Protein AF-A0A765TA41-F1 (afdb_monomer_lite)

Organism: Escherichia coli (NCBI:txid562)

pLDDT: mean 87.64, std 11.34, range [37.12, 98.69]

Foldseek 3Di:
DDDDQPPPPLKDKDWFADPDLVQFQWFFWKDALDSQGDDTDTHGDPNNPPDDDDDDPPDDDDDDPAWDDDPQWTQGDPDPDRCPPIGRMHTQWGCSVRGDMTISDDPQDPDDDDDPDDDDPDDDDADDQFGDWDADQQKIWTFGDPPFKTFTFMPPGNPHPDDGDPATQWIAGPVPRDIDGRDDDPDDDDDDDPVLPVLCQWDDDLHFTGSPPDDDDDDCVSVQNAAEADDAQQLAALAAADAPVSNVVSCVVRCCPVGPHHDHAHDQDSGRWYWHACVRPVPHIHTSHPDD

Secondary structure (DSSP, 8-state):
------------EEEE--SSTT--SEEEEEEESSSS---EEEEE-GGGPSP-----TT------SS-EEETTEEE-TT-SSHHHHSBSEEEEEEGGG-SEEEESS-SS-SS----S----SS-----SSEEEEEEETTEEEEEEE-SSEEEEEEBPTT-TTS-B-S--SEEEETTT--EE--S-------S--GGGHHHHSPEEETTEEE-SSS-----TTTTTPPB--SS-B---STTEE--HHHHHHHHHHTTTTSSSSB--PBPS-GGG-EEE-HHHHSS--EE-S---

Structure (mmCIF, N/CA/C/O backbone):
data_AF-A0A765TA41-F1
#
_entry.id   AF-A0A765TA41-F1
#
loop_
_atom_site.group_PDB
_atom_site.id
_atom_site.type_symbol
_atom_site.label_atom_id
_atom_site.label_alt_id
_atom_site.label_comp_id
_atom_site.label_asym_id
_atom_site.label_entity_id
_atom_site.label_seq_id
_atom_site.pdbx_PDB_ins_code
_atom_site.Cartn_x
_atom_site.Cartn_y
_atom_site.Cartn_z
_atom_site.occupancy
_atom_site.B_iso_or_equiv
_atom_site.auth_seq_id
_atom_site.auth_comp_id
_atom_site.auth_asym_id
_atom_site.auth_atom_id
_atom_site.pdbx_PDB_model_num
ATOM 1 N N . MET A 1 1 ? 31.958 -23.976 -40.372 1.00 39.47 1 MET A N 1
ATOM 2 C CA . MET A 1 1 ? 30.715 -23.405 -39.812 1.00 39.47 1 MET A CA 1
ATOM 3 C C . MET A 1 1 ? 30.301 -22.262 -40.729 1.00 39.47 1 MET A C 1
ATOM 5 O O . MET A 1 1 ? 31.140 -21.400 -40.962 1.00 39.47 1 MET A O 1
ATOM 9 N N . PRO A 1 2 ? 29.119 -22.316 -41.363 1.00 37.12 2 PRO A N 1
ATOM 10 C CA . PRO A 1 2 ? 28.698 -21.340 -42.364 1.00 37.12 2 PRO A CA 1
ATOM 11 C C . PRO A 1 2 ? 28.220 -20.038 -41.708 1.00 37.12 2 PRO A C 1
ATOM 13 O O . PRO A 1 2 ? 27.454 -20.089 -40.754 1.00 37.12 2 PRO A O 1
ATOM 16 N N . GLY A 1 3 ? 28.652 -18.903 -42.267 1.00 37.50 3 GLY A N 1
ATOM 17 C CA . GLY A 1 3 ? 27.915 -17.634 -42.291 1.00 37.50 3 GLY A CA 1
ATOM 18 C C . GLY A 1 3 ? 27.549 -17.006 -40.948 1.00 37.50 3 GLY A C 1
ATOM 19 O O . GLY A 1 3 ? 26.377 -16.985 -40.585 1.00 37.50 3 GLY A O 1
ATOM 20 N N . GLY A 1 4 ? 28.527 -16.416 -40.258 1.00 40.38 4 GLY A N 1
ATOM 21 C CA . GLY A 1 4 ? 28.237 -15.394 -39.254 1.00 40.38 4 GLY A CA 1
ATOM 22 C C . GLY A 1 4 ? 27.686 -14.158 -39.956 1.00 40.38 4 GLY A C 1
ATOM 23 O O . GLY A 1 4 ? 28.443 -13.416 -40.580 1.00 40.38 4 GLY A O 1
ATOM 24 N N . TRP A 1 5 ? 26.371 -13.963 -39.892 1.00 41.72 5 TRP A N 1
ATOM 25 C CA . TRP A 1 5 ? 25.767 -12.665 -40.148 1.00 41.72 5 TRP A CA 1
ATOM 26 C C . TRP A 1 5 ? 26.382 -11.715 -39.125 1.00 41.72 5 TRP A C 1
ATOM 28 O O . TRP A 1 5 ? 26.272 -11.937 -37.921 1.00 41.72 5 TRP A O 1
ATOM 38 N N . THR A 1 6 ? 27.120 -10.703 -39.575 1.00 48.44 6 THR A N 1
ATOM 39 C CA . THR A 1 6 ? 27.440 -9.598 -38.679 1.00 48.44 6 THR A CA 1
ATOM 40 C C . THR A 1 6 ? 26.127 -8.873 -38.445 1.00 48.44 6 THR A C 1
ATOM 42 O O . THR A 1 6 ? 25.717 -8.071 -39.285 1.00 48.44 6 THR A O 1
ATOM 45 N N . ASP A 1 7 ? 25.454 -9.190 -37.345 1.00 52.75 7 ASP A N 1
ATOM 46 C CA . ASP A 1 7 ? 24.330 -8.419 -36.834 1.00 52.75 7 ASP A CA 1
ATOM 47 C C . ASP A 1 7 ? 24.869 -7.025 -36.493 1.00 52.75 7 ASP A C 1
ATOM 49 O O . ASP A 1 7 ? 25.336 -6.752 -35.387 1.00 52.75 7 ASP A O 1
ATOM 53 N N . ARG A 1 8 ? 24.917 -6.134 -37.489 1.00 54.72 8 ARG A N 1
ATOM 54 C CA . ARG A 1 8 ? 25.247 -4.736 -37.247 1.00 54.72 8 ARG A CA 1
ATOM 55 C C . ARG A 1 8 ? 24.097 -4.149 -36.446 1.00 54.72 8 ARG A C 1
ATOM 57 O O . ARG A 1 8 ? 22.992 -3.989 -36.961 1.00 54.72 8 ARG A O 1
ATOM 64 N N . GLY A 1 9 ? 24.371 -3.817 -35.188 1.00 60.47 9 GLY A N 1
ATOM 65 C CA . GLY A 1 9 ? 23.482 -2.982 -34.398 1.00 60.47 9 GLY A CA 1
ATOM 66 C C . GLY A 1 9 ? 23.315 -1.639 -35.103 1.00 60.47 9 GLY A C 1
ATOM 67 O O . GLY A 1 9 ? 24.262 -0.861 -35.196 1.00 60.47 9 GLY A O 1
ATOM 68 N N . ARG A 1 10 ? 22.118 -1.377 -35.630 1.00 75.88 10 ARG A N 1
ATOM 69 C CA . ARG A 1 10 ? 21.705 -0.059 -36.119 1.00 75.88 10 ARG A CA 1
ATOM 70 C C . ARG A 1 10 ? 21.498 0.849 -34.914 1.00 75.88 10 ARG A C 1
ATOM 72 O O . ARG A 1 10 ? 20.392 0.950 -34.391 1.00 75.88 10 ARG A O 1
ATOM 79 N N . TYR A 1 11 ? 22.585 1.436 -34.429 1.00 76.44 11 TYR A N 1
ATOM 80 C CA . TYR A 1 11 ? 22.570 2.231 -33.212 1.00 76.44 11 TYR A CA 1
ATOM 81 C C . TYR A 1 11 ? 23.268 3.571 -33.411 1.00 76.44 11 TYR A C 1
ATOM 83 O O . TYR A 1 11 ? 24.424 3.642 -33.818 1.00 76.44 11 TYR A O 1
ATOM 91 N N . ALA A 1 12 ? 22.557 4.638 -33.074 1.00 82.81 12 ALA A N 1
ATOM 92 C CA . ALA A 1 12 ? 23.129 5.946 -32.824 1.00 82.81 12 ALA A CA 1
ATOM 93 C C . ALA A 1 12 ? 22.488 6.561 -31.580 1.00 82.81 12 ALA A C 1
ATOM 95 O O . ALA A 1 12 ? 21.320 6.299 -31.264 1.00 82.81 12 ALA A O 1
ATOM 96 N N . TYR A 1 13 ? 23.276 7.387 -30.901 1.00 86.06 13 TYR A N 1
ATOM 97 C CA . TYR A 1 13 ? 22.845 8.248 -29.815 1.00 86.06 13 TYR A CA 1
ATOM 98 C C . TYR A 1 13 ? 23.659 9.539 -29.831 1.00 86.06 13 TYR A C 1
ATOM 100 O O . TYR A 1 13 ? 24.789 9.562 -30.322 1.00 86.06 13 TYR A O 1
ATOM 108 N N . GLY A 1 14 ? 23.107 10.618 -29.289 1.00 82.69 14 GLY A N 1
ATOM 109 C CA . GLY A 1 14 ? 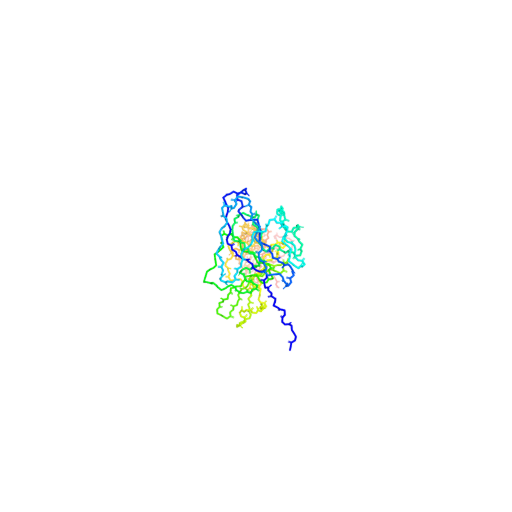23.828 11.880 -29.204 1.00 82.69 14 GLY A CA 1
ATOM 110 C C . GLY A 1 14 ? 22.965 13.045 -28.757 1.00 82.69 14 GLY A C 1
ATOM 111 O O . GLY A 1 14 ? 21.739 12.970 -28.718 1.00 82.69 14 GLY A O 1
ATOM 112 N N . MET A 1 15 ? 23.624 14.149 -28.419 1.00 83.25 15 MET A N 1
ATOM 113 C CA . MET A 1 15 ? 22.949 15.414 -28.154 1.00 83.25 15 MET A CA 1
ATOM 114 C C . MET A 1 15 ? 22.772 16.203 -29.448 1.00 83.25 15 MET A C 1
ATOM 116 O O . MET A 1 15 ? 23.719 16.363 -30.214 1.00 83.25 15 MET A O 1
ATOM 120 N N . PHE A 1 16 ? 21.575 16.746 -29.649 1.00 86.38 16 PHE A N 1
ATOM 121 C CA . PHE A 1 16 ? 21.292 17.718 -30.700 1.00 86.38 16 PHE A CA 1
ATOM 122 C C . PHE A 1 16 ? 20.625 18.955 -30.109 1.00 86.38 16 PHE A C 1
ATOM 124 O O . PHE A 1 16 ? 19.824 18.875 -29.171 1.00 86.38 16 PHE A O 1
ATOM 131 N N . TRP A 1 17 ? 20.978 20.111 -30.661 1.00 82.88 17 TRP A N 1
ATOM 132 C CA . TRP A 1 17 ? 20.497 21.402 -30.204 1.00 82.88 17 TRP A CA 1
ATOM 133 C C . TRP A 1 17 ? 20.251 22.332 -31.389 1.00 82.88 17 TRP A C 1
ATOM 135 O O . TRP A 1 17 ? 21.099 22.453 -32.270 1.00 82.88 17 TRP A O 1
ATOM 145 N N . GLN A 1 18 ? 19.124 23.040 -31.352 1.00 85.38 18 GLN A N 1
ATOM 146 C CA . GLN A 1 18 ? 18.791 24.137 -32.260 1.00 85.38 18 GLN A CA 1
ATOM 147 C C . GLN A 1 18 ? 18.200 25.312 -31.470 1.00 85.38 18 GLN A C 1
ATOM 149 O O . GLN A 1 18 ? 17.608 25.117 -30.402 1.00 85.38 18 GLN A O 1
ATOM 154 N N . TYR A 1 19 ? 18.341 26.532 -31.987 1.00 82.25 19 TYR A N 1
ATOM 155 C CA . TYR A 1 19 ? 17.775 27.728 -31.357 1.00 82.25 19 TYR A CA 1
ATOM 156 C C . TYR A 1 19 ? 16.279 27.879 -31.669 1.00 82.25 19 TYR A C 1
ATOM 158 O O . TYR A 1 19 ? 15.495 28.131 -30.749 1.00 82.25 19 TYR A O 1
ATOM 166 N N . GLN A 1 20 ? 15.870 27.651 -32.922 1.00 83.38 20 GLN A N 1
ATOM 167 C CA . GLN A 1 20 ? 14.473 27.686 -33.376 1.00 83.38 20 GLN A CA 1
ATOM 168 C C . GLN A 1 20 ? 14.123 26.491 -34.284 1.00 83.38 20 GLN A C 1
ATOM 170 O O . GLN A 1 20 ? 15.002 25.833 -34.835 1.00 83.38 20 GLN A O 1
ATOM 175 N N . ASN A 1 21 ? 12.827 26.190 -34.454 1.00 76.88 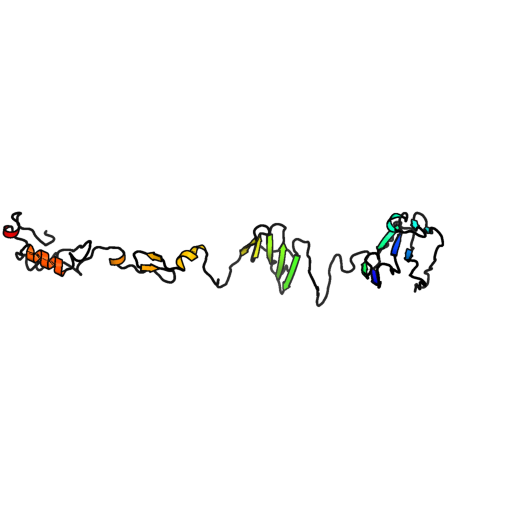21 ASN A N 1
ATOM 176 C CA . ASN A 1 21 ? 12.365 25.025 -35.234 1.00 76.88 21 ASN A CA 1
ATOM 177 C C . ASN A 1 21 ? 12.680 25.097 -36.735 1.00 76.88 21 ASN A C 1
ATOM 179 O O . ASN A 1 21 ? 12.781 24.063 -37.386 1.00 76.88 21 ASN A O 1
ATOM 183 N N . ASN A 1 22 ? 12.840 26.303 -37.271 1.00 79.75 22 ASN A N 1
ATOM 184 C CA . ASN A 1 22 ? 13.235 26.579 -38.652 1.00 79.75 22 ASN A CA 1
ATOM 185 C C . ASN A 1 22 ? 14.763 26.654 -38.849 1.00 79.75 22 ASN A C 1
ATOM 187 O O . ASN A 1 22 ? 15.205 26.911 -39.961 1.00 79.75 22 ASN A O 1
ATOM 191 N N . GLU A 1 23 ? 15.565 26.429 -37.802 1.00 82.88 23 GLU A N 1
ATOM 192 C CA . GLU A 1 23 ? 17.039 26.437 -37.849 1.00 82.88 23 GLU A CA 1
ATOM 193 C C . GLU A 1 23 ? 17.625 25.030 -37.648 1.00 82.88 23 GLU A C 1
ATOM 195 O O . GLU A 1 23 ? 18.751 24.850 -37.179 1.00 82.88 23 GLU A O 1
ATOM 200 N N . ARG A 1 24 ? 16.839 23.998 -37.962 1.00 85.19 24 ARG A N 1
ATOM 201 C CA . ARG A 1 24 ? 17.249 22.605 -37.810 1.00 85.19 24 ARG A CA 1
ATOM 202 C C . ARG A 1 24 ? 18.371 22.277 -38.797 1.00 85.19 24 ARG A C 1
ATOM 204 O O . ARG A 1 24 ? 18.110 22.110 -39.975 1.00 85.19 24 ARG A O 1
ATOM 211 N N . ALA A 1 25 ? 19.608 22.130 -38.323 1.00 86.44 25 ALA A N 1
ATOM 212 C CA . ALA A 1 25 ? 20.755 21.838 -39.194 1.00 86.44 25 ALA A CA 1
ATOM 213 C C . ALA A 1 25 ? 20.780 20.388 -39.730 1.00 86.44 25 ALA A C 1
ATOM 215 O O . ALA A 1 25 ? 21.275 20.122 -40.823 1.00 86.44 25 ALA A O 1
ATOM 216 N N . ILE A 1 26 ? 20.240 19.429 -38.975 1.00 89.06 26 ILE A N 1
ATOM 217 C CA . ILE A 1 26 ? 20.193 18.015 -39.365 1.00 89.06 26 ILE A CA 1
ATOM 218 C C . ILE A 1 26 ? 18.749 17.543 -39.249 1.00 89.06 26 ILE A C 1
ATOM 220 O O . ILE A 1 26 ? 18.127 17.702 -38.204 1.00 89.06 26 ILE A O 1
ATOM 224 N N . HIS A 1 27 ? 18.214 16.969 -40.320 1.00 90.38 27 HIS A N 1
ATOM 225 C CA . HIS A 1 27 ? 16.868 16.415 -40.373 1.00 90.38 27 HIS A CA 1
ATOM 226 C C . HIS A 1 27 ? 16.809 15.047 -39.685 1.00 90.38 27 HIS A C 1
ATOM 228 O O . HIS A 1 27 ? 16.044 14.841 -38.742 1.00 90.38 27 HIS A O 1
ATOM 234 N N . SER A 1 28 ? 17.621 14.104 -40.164 1.00 92.25 28 SER A N 1
ATOM 235 C CA . SER A 1 28 ? 17.624 12.715 -39.704 1.00 92.25 28 SER A CA 1
ATOM 236 C C . SER A 1 28 ? 18.908 11.994 -40.103 1.00 92.25 28 SER A C 1
ATOM 238 O O . SER A 1 28 ? 19.598 12.394 -41.042 1.00 92.25 28 SER A O 1
ATOM 240 N N . ILE A 1 29 ? 19.199 10.892 -39.417 1.00 93.00 29 ILE A N 1
ATOM 241 C CA . ILE A 1 29 ? 20.222 9.921 -39.814 1.00 93.00 29 ILE A CA 1
ATOM 242 C C . ILE A 1 29 ? 19.507 8.669 -40.292 1.00 93.00 29 ILE A C 1
ATOM 244 O O . ILE A 1 29 ? 18.668 8.124 -39.578 1.00 93.00 29 ILE A O 1
ATOM 248 N N . MET A 1 30 ? 19.849 8.228 -41.493 1.00 92.56 30 MET A N 1
ATOM 249 C CA . MET A 1 30 ? 19.289 7.055 -42.148 1.00 92.56 30 MET A CA 1
ATOM 250 C C . MET A 1 30 ? 20.382 6.006 -42.320 1.00 92.56 30 MET A C 1
ATOM 252 O O . MET A 1 30 ? 21.536 6.342 -42.593 1.00 92.56 30 MET A O 1
ATOM 256 N N . MET A 1 31 ? 20.016 4.737 -42.201 1.00 91.31 31 MET A N 1
ATOM 257 C CA . MET A 1 31 ? 20.878 3.616 -42.575 1.00 91.31 31 MET A CA 1
ATOM 258 C C . MET A 1 31 ? 20.061 2.591 -43.348 1.00 91.31 31 MET A C 1
ATOM 260 O O . MET A 1 31 ? 18.840 2.508 -43.199 1.00 91.31 31 MET A O 1
ATOM 264 N N . SER A 1 32 ? 20.745 1.788 -44.154 1.00 89.81 32 SER A N 1
ATOM 265 C CA . SER A 1 32 ? 20.114 0.712 -44.900 1.00 89.81 32 SER A CA 1
ATOM 266 C C . SER A 1 32 ? 19.436 -0.283 -43.972 1.00 89.81 32 SER A C 1
ATOM 268 O O . SER A 1 32 ? 19.986 -0.686 -42.939 1.00 89.81 32 SER A O 1
ATOM 270 N N . ASN A 1 33 ? 18.249 -0.725 -44.387 1.00 87.12 33 ASN A N 1
ATOM 271 C CA . ASN A 1 33 ? 17.570 -1.842 -43.770 1.00 87.12 33 ASN A CA 1
ATOM 272 C C . ASN A 1 33 ? 17.976 -3.221 -44.321 1.00 87.12 33 ASN A C 1
ATOM 274 O O . ASN A 1 33 ? 17.472 -4.253 -43.864 1.00 87.12 33 ASN A O 1
ATOM 278 N N . LYS A 1 34 ? 18.965 -3.232 -45.218 1.00 85.25 34 LYS A N 1
ATOM 279 C CA . LYS A 1 34 ? 19.619 -4.398 -45.814 1.00 85.25 34 LYS A CA 1
ATOM 280 C C . LYS A 1 34 ? 21.012 -4.611 -45.213 1.00 85.25 34 LYS A C 1
ATOM 282 O O . LYS A 1 34 ? 21.502 -3.799 -44.435 1.00 85.25 34 LYS A O 1
ATOM 287 N N . GLY A 1 35 ? 21.601 -5.776 -45.479 1.00 70.00 35 GLY A N 1
ATOM 288 C CA . GLY A 1 35 ? 22.851 -6.220 -44.842 1.00 70.00 35 GLY A CA 1
ATOM 289 C C . GLY A 1 35 ? 24.133 -5.808 -45.574 1.00 70.00 35 GLY A C 1
ATOM 290 O O . GLY A 1 35 ? 25.228 -6.081 -45.092 1.00 70.00 35 GLY A O 1
ATOM 291 N N . ASP A 1 36 ? 24.003 -5.193 -46.743 1.00 71.44 36 ASP A N 1
ATOM 292 C CA . ASP A 1 36 ? 25.052 -5.013 -47.746 1.00 71.44 36 ASP A CA 1
ATOM 293 C C . ASP A 1 36 ? 25.448 -3.547 -47.987 1.00 71.44 36 ASP A C 1
ATOM 295 O O . ASP A 1 36 ? 26.473 -3.291 -48.620 1.00 71.44 36 ASP A O 1
ATOM 299 N N . ASP A 1 37 ? 24.704 -2.587 -47.435 1.00 80.06 37 ASP A N 1
ATOM 300 C CA . ASP A 1 37 ? 25.080 -1.173 -47.417 1.00 80.06 37 ASP A CA 1
ATOM 301 C C . ASP A 1 37 ? 25.509 -0.730 -46.011 1.00 80.06 37 ASP A C 1
ATOM 303 O O . ASP A 1 37 ? 24.797 -0.901 -45.023 1.00 80.06 37 ASP A O 1
ATOM 307 N N . LEU A 1 38 ? 26.713 -0.162 -45.935 1.00 79.50 38 LEU A N 1
ATOM 308 C CA . LEU A 1 38 ? 27.394 0.205 -44.690 1.00 79.50 38 LEU A CA 1
ATOM 309 C C . LEU A 1 38 ? 27.455 1.719 -44.473 1.00 79.50 38 LEU A C 1
ATOM 311 O O . LEU A 1 38 ? 28.273 2.201 -43.689 1.00 79.50 38 LEU A O 1
ATOM 315 N N . ARG A 1 39 ? 26.635 2.479 -45.201 1.00 85.81 39 ARG A N 1
ATOM 316 C CA . ARG A 1 39 ? 26.618 3.937 -45.121 1.00 85.81 39 ARG A CA 1
ATOM 317 C C . ARG A 1 39 ? 25.671 4.430 -44.030 1.00 85.81 39 ARG A C 1
ATOM 319 O O . ARG A 1 39 ? 24.544 3.961 -43.895 1.00 85.81 39 ARG A O 1
ATOM 326 N N . SER A 1 40 ? 26.127 5.453 -43.317 1.00 89.31 40 SER A N 1
ATOM 327 C CA . SER A 1 40 ? 25.279 6.334 -42.514 1.00 89.31 40 SER A CA 1
ATOM 328 C C . SER A 1 40 ? 24.988 7.578 -43.338 1.00 89.31 40 SER A C 1
ATOM 330 O O . SER A 1 40 ? 25.912 8.311 -43.696 1.00 89.31 40 SER A O 1
ATOM 332 N N . VAL A 1 41 ? 23.720 7.821 -43.655 1.00 92.00 41 VAL A N 1
ATOM 333 C CA . VAL A 1 41 ? 23.307 8.958 -44.479 1.00 92.00 41 VAL A CA 1
ATOM 334 C C . VAL A 1 41 ? 22.690 10.026 -43.594 1.00 92.00 41 VAL A C 1
ATOM 336 O O . VAL A 1 41 ? 21.660 9.819 -42.956 1.00 92.00 41 VAL A O 1
ATOM 339 N N . PHE A 1 42 ? 23.338 11.183 -43.561 1.00 91.88 42 PHE A N 1
ATOM 340 C CA . PHE A 1 42 ? 22.888 12.347 -42.814 1.00 91.88 42 PHE A CA 1
ATOM 341 C C . PHE A 1 42 ? 22.087 13.236 -43.757 1.00 91.88 42 PHE A C 1
ATOM 343 O O . PHE A 1 42 ? 22.634 13.797 -44.705 1.00 91.88 42 PHE A O 1
ATOM 350 N N . TYR A 1 43 ? 20.794 13.372 -43.488 1.00 92.50 43 TYR A N 1
ATOM 351 C CA . TYR A 1 43 ? 19.973 14.376 -44.145 1.00 92.50 43 TYR A CA 1
ATOM 352 C C . TYR A 1 43 ? 20.181 15.699 -43.425 1.00 92.50 43 TYR A C 1
ATOM 354 O O . TYR A 1 43 ? 19.798 15.844 -42.265 1.00 92.50 43 TYR A O 1
ATOM 362 N N . VAL A 1 44 ? 20.823 16.642 -44.103 1.00 89.25 44 VAL A N 1
ATOM 363 C CA . VAL A 1 44 ? 21.080 17.997 -43.605 1.00 89.25 44 VAL A CA 1
ATOM 364 C C . VAL A 1 44 ? 20.104 18.977 -44.245 1.00 89.25 44 VAL A C 1
ATOM 366 O O . VAL A 1 44 ? 19.701 18.786 -45.391 1.00 89.25 44 VAL A O 1
ATOM 369 N N . ASP A 1 45 ? 19.713 20.010 -43.504 1.00 82.56 45 ASP A N 1
ATOM 370 C CA . ASP A 1 45 ? 18.862 21.081 -44.033 1.00 82.56 45 ASP A CA 1
ATOM 371 C C . ASP A 1 45 ? 19.728 22.186 -44.666 1.00 82.56 45 ASP A C 1
ATOM 373 O O . ASP A 1 45 ? 20.896 22.360 -44.313 1.00 82.56 45 ASP A O 1
ATOM 377 N N . GLY A 1 46 ? 19.170 22.965 -45.594 1.00 66.31 46 GLY A N 1
ATOM 378 C CA . GLY A 1 46 ? 19.895 23.990 -46.356 1.00 66.31 46 GLY A CA 1
ATOM 379 C C . GLY A 1 46 ? 20.521 25.099 -45.497 1.00 66.31 46 GLY A C 1
ATOM 380 O O . GLY A 1 46 ? 21.457 25.760 -45.943 1.00 66.31 46 GLY A O 1
ATOM 381 N N . ALA A 1 47 ? 20.063 25.271 -44.253 1.00 67.62 47 ALA A N 1
ATOM 382 C CA . ALA A 1 47 ? 20.638 26.201 -43.277 1.00 67.62 47 ALA A CA 1
ATOM 383 C C . ALA A 1 47 ? 21.940 25.695 -42.612 1.00 67.62 47 ALA A C 1
ATOM 385 O O . ALA A 1 47 ? 22.583 26.444 -41.882 1.00 67.62 47 ALA A O 1
ATOM 386 N N . ALA A 1 48 ? 22.342 24.442 -42.842 1.00 70.50 48 ALA A N 1
ATOM 387 C CA . ALA A 1 48 ? 23.437 23.786 -42.124 1.00 70.50 48 ALA A CA 1
ATOM 388 C C . ALA A 1 48 ? 24.845 24.050 -42.687 1.00 70.50 48 ALA A C 1
ATOM 390 O O . ALA A 1 48 ? 25.819 23.492 -42.180 1.00 70.50 48 ALA A O 1
ATOM 391 N N . PHE A 1 49 ? 24.978 24.840 -43.756 1.00 76.75 49 PHE A N 1
ATOM 392 C CA . PHE A 1 49 ? 26.258 25.017 -44.442 1.00 76.75 49 PHE A CA 1
ATOM 393 C C . PHE A 1 49 ? 27.117 26.143 -43.843 1.00 76.75 49 PHE A C 1
ATOM 395 O O . PHE A 1 49 ? 26.593 27.218 -43.545 1.00 76.75 49 PHE A O 1
ATOM 402 N N . PRO A 1 50 ? 28.451 25.949 -43.753 1.00 81.06 50 PRO A N 1
ATOM 403 C CA . PRO A 1 50 ? 29.212 24.762 -44.175 1.00 81.06 50 PRO A CA 1
ATOM 404 C C . PRO A 1 50 ? 29.143 23.587 -43.179 1.00 81.06 50 PRO A C 1
ATOM 406 O O . PRO A 1 50 ? 29.251 23.776 -41.970 1.00 81.06 50 PRO A O 1
ATOM 409 N N . VAL A 1 51 ? 29.038 22.359 -43.704 1.00 81.69 51 VAL A N 1
ATOM 410 C CA . VAL A 1 51 ? 29.078 21.121 -42.906 1.00 81.69 51 VAL A CA 1
ATOM 411 C C . VAL A 1 51 ? 30.523 20.640 -42.778 1.00 81.69 51 VAL A C 1
ATOM 413 O O . VAL A 1 51 ? 31.188 20.392 -43.783 1.00 81.69 51 VAL A O 1
ATOM 416 N N . PHE A 1 52 ? 30.992 20.461 -41.544 1.00 81.75 52 PHE A N 1
ATOM 417 C CA . PHE A 1 52 ? 32.283 19.843 -41.241 1.00 81.75 52 PHE A CA 1
ATOM 418 C C . PHE A 1 52 ? 32.062 18.487 -40.573 1.00 81.75 52 PHE A C 1
ATOM 420 O O . PHE A 1 52 ? 31.244 18.370 -39.662 1.00 81.75 52 PHE A O 1
ATOM 427 N N . ALA A 1 53 ? 32.808 17.472 -41.002 1.00 82.50 53 ALA A N 1
ATOM 428 C CA . ALA A 1 53 ? 32.780 16.142 -40.409 1.00 82.50 53 ALA A CA 1
ATOM 429 C C . ALA A 1 53 ? 34.204 15.704 -40.063 1.00 82.50 53 ALA A C 1
ATOM 431 O O . ALA A 1 53 ? 35.100 15.757 -40.905 1.00 82.50 53 ALA A O 1
ATOM 432 N N . PHE A 1 54 ? 34.396 15.253 -38.827 1.00 85.44 54 PHE A N 1
ATOM 433 C CA . PHE A 1 54 ? 35.595 14.532 -38.421 1.00 85.44 54 PHE A CA 1
ATOM 434 C C . PHE A 1 54 ? 35.297 13.046 -38.570 1.00 85.44 54 PHE A C 1
ATOM 436 O O . PHE A 1 54 ? 34.368 12.538 -37.945 1.00 85.44 54 PHE A O 1
ATOM 443 N N . ILE A 1 55 ? 36.048 12.374 -39.434 1.00 85.19 55 ILE A N 1
ATOM 444 C CA . ILE A 1 55 ? 35.891 10.948 -39.711 1.00 85.19 55 ILE A CA 1
ATOM 445 C C . ILE A 1 55 ? 37.198 10.224 -39.399 1.00 85.19 55 ILE A C 1
ATOM 447 O O . ILE A 1 55 ? 38.275 10.813 -39.488 1.00 85.19 55 ILE A O 1
ATOM 451 N N . GLU A 1 56 ? 37.094 8.960 -39.003 1.00 89.44 56 GLU A N 1
ATOM 452 C CA . GLU A 1 56 ? 38.256 8.100 -38.784 1.00 89.44 56 GLU A CA 1
ATOM 453 C C . GLU A 1 56 ? 38.972 7.782 -40.106 1.00 89.44 56 GLU A C 1
ATOM 455 O O . GLU A 1 56 ? 38.378 7.851 -41.189 1.00 89.44 56 GLU A O 1
ATOM 460 N N . ASP A 1 57 ? 40.254 7.421 -40.012 1.00 88.25 57 ASP A N 1
ATOM 461 C CA . ASP A 1 57 ? 41.036 6.982 -41.167 1.00 88.25 57 ASP A CA 1
ATOM 462 C C . ASP A 1 57 ? 40.393 5.743 -41.817 1.00 88.25 57 ASP A C 1
ATOM 464 O O . ASP A 1 57 ? 39.971 4.808 -41.135 1.00 88.25 57 ASP A O 1
ATOM 468 N N . GLY A 1 58 ? 40.279 5.754 -43.145 1.00 84.56 58 GLY A N 1
ATOM 469 C CA . GLY A 1 58 ? 39.594 4.713 -43.921 1.00 84.56 58 GLY A CA 1
ATOM 470 C C . GLY A 1 58 ? 38.097 4.941 -44.181 1.00 84.56 58 GLY A C 1
ATOM 471 O O . GLY A 1 58 ? 37.506 4.190 -44.960 1.00 84.56 58 GLY A O 1
ATOM 472 N N . LEU A 1 59 ? 37.476 5.978 -43.609 1.00 85.88 59 LEU A N 1
ATOM 473 C CA . LEU A 1 59 ? 36.132 6.409 -44.007 1.00 85.88 59 LEU A CA 1
ATOM 474 C C . LEU A 1 59 ? 36.194 7.425 -45.155 1.00 85.88 59 LEU A C 1
ATOM 476 O O . LEU A 1 59 ? 37.167 8.154 -45.328 1.00 85.88 59 LEU A O 1
ATOM 480 N N . SER A 1 60 ? 35.123 7.490 -45.946 1.00 87.06 60 SER A N 1
ATOM 481 C CA . SER A 1 60 ? 34.956 8.516 -46.977 1.00 87.06 60 SER A CA 1
ATOM 482 C C . SER A 1 60 ? 33.611 9.204 -46.817 1.00 87.06 60 SER A C 1
ATOM 484 O O . SER A 1 60 ? 32.610 8.578 -46.470 1.00 87.06 60 SER A O 1
ATOM 486 N N . ILE A 1 61 ? 33.604 10.510 -47.067 1.00 87.56 61 ILE A N 1
ATOM 487 C CA . ILE A 1 61 ? 32.390 11.312 -47.142 1.00 87.56 61 ILE A CA 1
ATOM 488 C C . ILE A 1 61 ? 32.115 11.651 -48.603 1.00 87.56 61 ILE A C 1
ATOM 490 O O . ILE A 1 61 ? 33.019 11.997 -49.362 1.00 87.56 61 ILE A O 1
ATOM 494 N N . SER A 1 62 ? 30.852 11.563 -48.997 1.00 87.94 62 SER A N 1
ATOM 495 C CA . SER A 1 62 ? 30.392 11.966 -50.321 1.00 87.94 62 SER A CA 1
ATOM 496 C C . SER A 1 62 ? 29.073 12.710 -50.185 1.00 87.94 62 SER A C 1
ATOM 498 O O . SER A 1 62 ? 28.180 12.229 -49.489 1.00 87.94 62 SER A O 1
ATOM 500 N N . ALA A 1 63 ? 28.942 13.844 -50.871 1.00 88.62 63 ALA A N 1
ATOM 501 C CA . ALA A 1 63 ? 27.700 14.603 -50.972 1.00 88.62 63 ALA A CA 1
ATOM 502 C C . ALA A 1 63 ? 27.115 14.386 -52.380 1.00 88.62 63 ALA A C 1
ATOM 504 O O . ALA A 1 63 ? 27.575 15.020 -53.332 1.00 88.62 63 ALA A O 1
ATOM 505 N N . PRO A 1 64 ? 26.183 13.435 -52.560 1.00 88.62 64 PRO A N 1
ATOM 506 C CA . PRO A 1 64 ? 25.636 13.129 -53.876 1.00 88.62 64 PRO A CA 1
ATOM 507 C C . PRO A 1 64 ? 24.744 14.279 -54.368 1.00 88.62 64 PRO A C 1
ATOM 509 O O . PRO A 1 64 ? 24.037 14.891 -53.576 1.00 88.62 64 PRO A O 1
ATOM 512 N N . GLY A 1 65 ? 24.765 14.566 -55.675 1.00 90.56 65 GLY A N 1
ATOM 513 C CA . GLY A 1 65 ? 23.876 15.548 -56.327 1.00 90.56 65 GLY A CA 1
ATOM 514 C C . GLY A 1 65 ? 22.599 14.941 -56.930 1.00 90.56 65 GLY A C 1
ATOM 515 O O . GLY A 1 65 ? 21.913 15.601 -57.704 1.00 90.56 65 GLY A O 1
ATOM 516 N N . ALA A 1 66 ? 22.335 13.666 -56.644 1.00 95.31 66 ALA A N 1
ATOM 517 C CA . ALA A 1 66 ? 21.199 12.875 -57.112 1.00 95.31 66 ALA A CA 1
ATOM 518 C C . ALA A 1 66 ? 20.948 11.721 -56.125 1.00 95.31 66 ALA A C 1
ATOM 520 O O . ALA A 1 66 ? 21.732 11.539 -55.191 1.00 95.31 66 ALA A O 1
ATOM 521 N N . ASP A 1 67 ? 19.871 10.954 -56.323 1.00 95.88 67 ASP A N 1
ATOM 522 C CA . ASP A 1 67 ? 19.556 9.780 -55.498 1.00 95.88 67 ASP A CA 1
ATOM 523 C C . ASP A 1 67 ? 20.782 8.866 -55.343 1.00 95.88 67 ASP A C 1
ATOM 525 O O . ASP A 1 67 ? 21.402 8.451 -56.327 1.00 95.88 67 ASP A O 1
ATOM 529 N N . LEU A 1 68 ? 21.127 8.536 -54.098 1.00 94.00 68 LEU A N 1
ATOM 530 C CA . LEU A 1 68 ? 22.207 7.606 -53.798 1.00 94.00 68 LEU A CA 1
ATOM 531 C C . LEU A 1 68 ? 21.633 6.193 -53.754 1.00 94.00 68 LEU A C 1
ATOM 533 O O . LEU A 1 68 ? 20.954 5.818 -52.798 1.00 94.00 68 LEU A O 1
ATOM 537 N N . VAL A 1 69 ? 21.929 5.411 -54.788 1.00 92.81 69 VAL A N 1
ATOM 538 C CA . VAL A 1 69 ? 21.537 4.003 -54.880 1.00 92.81 69 VAL A CA 1
ATOM 539 C C . VAL A 1 69 ? 22.718 3.122 -54.493 1.00 92.81 69 VAL A C 1
ATOM 541 O O . VAL A 1 69 ? 23.800 3.221 -55.075 1.00 92.81 69 VAL A O 1
ATOM 544 N N . VAL A 1 70 ? 22.504 2.253 -53.511 1.00 90.25 70 VAL A N 1
ATOM 545 C CA . VAL A 1 70 ? 23.469 1.260 -53.044 1.00 90.25 70 VAL A CA 1
ATOM 546 C C . VAL A 1 70 ? 22.758 -0.077 -52.960 1.00 90.25 70 VAL A C 1
ATOM 548 O O . VAL A 1 70 ? 21.994 -0.318 -52.027 1.00 90.25 70 VAL A O 1
ATOM 551 N N . ASN A 1 71 ? 23.026 -0.945 -53.933 1.00 89.56 71 ASN A N 1
ATOM 552 C CA . ASN A 1 71 ? 22.356 -2.237 -54.064 1.00 89.56 71 ASN A CA 1
ATOM 553 C C . ASN A 1 71 ? 20.824 -2.056 -54.001 1.00 89.56 71 ASN A C 1
ATOM 555 O O . ASN A 1 71 ? 20.267 -1.330 -54.823 1.00 89.56 71 ASN A O 1
ATOM 559 N N . ASP A 1 72 ? 20.162 -2.655 -53.010 1.00 89.81 72 ASP A N 1
ATOM 560 C CA . ASP A 1 72 ? 18.709 -2.575 -52.805 1.00 89.81 72 ASP A 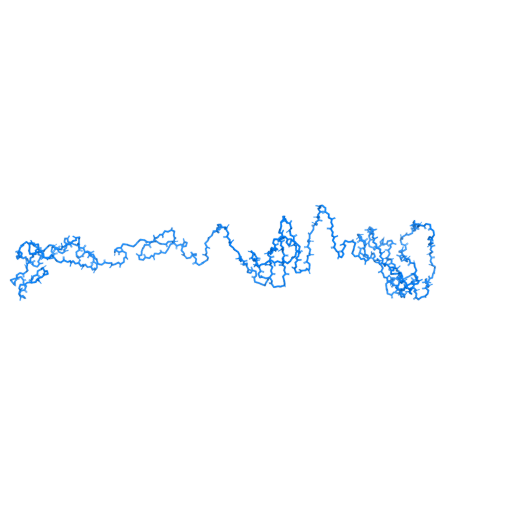CA 1
ATOM 561 C C . ASP A 1 72 ? 18.247 -1.302 -52.071 1.00 89.81 72 ASP A C 1
ATOM 563 O O . ASP A 1 72 ? 17.045 -1.060 -51.936 1.00 89.81 72 ASP A O 1
ATOM 567 N N . THR A 1 73 ? 19.179 -0.492 -51.565 1.00 92.50 73 THR A N 1
ATOM 568 C CA . THR A 1 73 ? 18.884 0.713 -50.779 1.00 92.50 73 THR A CA 1
ATOM 569 C C . THR A 1 73 ? 18.946 1.953 -51.656 1.00 92.50 73 THR A C 1
ATOM 571 O O . THR A 1 73 ? 19.911 2.163 -52.386 1.00 92.50 73 THR A O 1
ATOM 574 N N . THR A 1 74 ? 17.931 2.812 -51.576 1.00 94.75 74 THR A N 1
ATOM 575 C CA . THR A 1 74 ? 17.935 4.123 -52.242 1.00 94.75 74 THR A CA 1
ATOM 576 C C . THR A 1 74 ? 17.700 5.224 -51.224 1.00 94.75 74 THR A C 1
ATOM 578 O O . THR A 1 74 ? 16.619 5.304 -50.640 1.00 94.75 74 THR A O 1
ATOM 581 N N . TYR A 1 75 ? 18.678 6.112 -51.074 1.00 95.19 75 TYR A N 1
ATOM 582 C CA . TYR A 1 75 ? 18.533 7.353 -50.321 1.00 95.19 75 TYR A CA 1
ATOM 583 C C . TYR A 1 75 ? 18.158 8.476 -51.284 1.00 95.19 75 TYR A C 1
ATOM 585 O O . TYR A 1 75 ? 18.923 8.819 -52.190 1.00 95.19 75 TYR A O 1
ATOM 593 N N . LYS A 1 76 ? 16.959 9.032 -51.106 1.00 95.75 76 LYS A N 1
ATOM 594 C CA . LYS A 1 76 ? 16.415 10.068 -51.988 1.00 95.75 76 LYS A CA 1
ATOM 595 C C . LYS A 1 76 ? 17.123 11.401 -51.805 1.00 95.75 76 LYS A C 1
ATOM 597 O O . LYS A 1 76 ? 17.231 11.887 -50.680 1.00 95.75 76 LYS A O 1
ATOM 602 N N . PHE A 1 77 ? 17.588 11.998 -52.897 1.00 93.81 77 PHE A N 1
ATOM 603 C CA . PHE A 1 77 ? 18.159 13.340 -52.889 1.00 93.81 77 PHE A CA 1
ATOM 604 C C . PHE A 1 77 ? 17.046 14.387 -52.844 1.00 93.81 77 PHE A C 1
ATOM 606 O O . PHE A 1 77 ? 16.056 14.280 -53.561 1.00 93.81 77 PHE A O 1
ATOM 613 N N . GLY A 1 78 ? 17.203 15.403 -51.991 1.00 90.38 78 GLY A N 1
ATOM 614 C CA . GLY A 1 78 ? 16.188 16.447 -51.810 1.00 90.38 78 GLY A CA 1
ATOM 615 C C . GLY A 1 78 ? 14.894 15.972 -51.134 1.00 90.38 78 GLY A C 1
ATOM 616 O O . GLY A 1 78 ? 13.875 16.644 -51.266 1.00 90.38 78 GLY A O 1
ATOM 617 N N . ALA A 1 79 ? 14.921 14.832 -50.433 1.00 92.12 79 ALA A N 1
ATOM 618 C CA . ALA A 1 79 ? 13.756 14.304 -49.726 1.00 92.12 79 ALA A CA 1
ATOM 619 C C . ALA A 1 79 ? 13.245 15.279 -48.654 1.00 92.12 79 ALA A C 1
ATOM 621 O O . ALA A 1 79 ? 14.030 15.824 -47.875 1.00 92.12 79 ALA A O 1
ATOM 622 N N . ILE A 1 80 ? 11.924 15.445 -48.582 1.00 90.56 80 ILE A N 1
ATOM 623 C CA . ILE A 1 80 ? 11.247 16.258 -47.560 1.00 90.56 80 ILE A CA 1
ATOM 624 C C . ILE A 1 80 ? 11.020 15.419 -46.297 1.00 90.56 80 ILE A C 1
ATOM 626 O O . ILE A 1 80 ? 11.172 15.903 -45.179 1.00 90.56 80 ILE A O 1
ATOM 630 N N . ASN A 1 81 ? 10.675 14.146 -46.477 1.00 91.62 81 ASN A N 1
ATOM 631 C CA . ASN A 1 81 ? 10.536 13.137 -45.444 1.00 91.62 81 ASN A CA 1
ATOM 632 C C . ASN A 1 81 ? 11.303 11.862 -45.849 1.00 91.62 81 ASN A C 1
ATOM 634 O O . ASN A 1 81 ? 10.719 10.914 -46.393 1.00 91.62 81 ASN A O 1
ATOM 638 N N . PRO A 1 82 ? 12.612 11.801 -45.546 1.00 92.62 82 PRO A N 1
ATOM 639 C CA . PRO A 1 82 ? 13.461 10.659 -45.877 1.00 92.62 82 PRO A CA 1
ATOM 640 C C . PRO A 1 82 ? 12.904 9.312 -45.403 1.00 92.62 82 PRO A C 1
ATOM 642 O O . PRO A 1 82 ? 13.101 8.309 -46.084 1.00 92.62 82 PRO A O 1
ATOM 645 N N . ALA A 1 83 ? 12.169 9.293 -44.285 1.00 90.06 83 ALA A N 1
ATOM 646 C CA . ALA A 1 83 ? 11.589 8.087 -43.695 1.00 90.06 83 ALA A CA 1
ATOM 647 C C . ALA A 1 83 ? 10.615 7.355 -44.627 1.00 90.06 83 ALA A C 1
ATOM 649 O O . ALA A 1 83 ? 10.507 6.135 -44.580 1.00 90.06 83 ALA A O 1
ATOM 650 N N . THR A 1 84 ? 9.878 8.108 -45.443 1.00 93.94 84 THR A N 1
ATOM 651 C CA . THR A 1 84 ? 8.854 7.564 -46.346 1.00 93.94 84 THR A CA 1
ATOM 652 C C . THR A 1 84 ? 9.296 7.546 -47.802 1.00 93.94 84 THR A C 1
ATOM 654 O O . THR A 1 84 ? 8.709 6.831 -48.607 1.00 93.94 84 THR A O 1
ATOM 657 N N . GLU A 1 85 ? 10.291 8.359 -48.154 1.00 96.12 85 GLU A N 1
ATOM 658 C CA . GLU A 1 85 ? 10.752 8.516 -49.534 1.00 96.12 85 GLU A CA 1
ATOM 659 C C . GLU A 1 85 ? 11.909 7.572 -49.887 1.00 96.12 85 GLU A C 1
ATOM 661 O O . GLU A 1 85 ? 12.031 7.153 -51.041 1.00 96.12 85 GLU A O 1
ATOM 666 N N . CYS A 1 86 ? 12.756 7.220 -48.915 1.00 94.88 86 CYS A N 1
ATOM 667 C CA . CYS A 1 86 ? 13.853 6.282 -49.137 1.00 94.88 86 CYS A CA 1
ATOM 668 C C . CYS A 1 86 ? 13.341 4.846 -49.283 1.00 94.88 86 CYS A C 1
ATOM 670 O O . CYS A 1 86 ? 12.351 4.444 -48.674 1.00 94.88 86 CYS A O 1
ATOM 672 N N . ILE A 1 87 ? 14.056 4.047 -50.072 1.00 95.00 87 ILE A N 1
ATOM 673 C CA . ILE A 1 87 ? 13.738 2.636 -50.297 1.00 95.00 87 ILE A CA 1
ATOM 674 C C . ILE A 1 87 ? 14.719 1.799 -49.491 1.00 95.00 87 ILE A C 1
ATOM 676 O O . ILE A 1 87 ? 15.928 2.001 -49.597 1.00 95.00 87 ILE A O 1
ATOM 680 N N . ALA A 1 88 ? 14.185 0.853 -48.714 1.00 92.50 88 ALA A N 1
ATOM 681 C CA . ALA A 1 88 ? 14.967 -0.071 -47.899 1.00 92.50 88 ALA A CA 1
ATOM 682 C C . ALA A 1 88 ? 15.958 0.630 -46.946 1.00 92.50 88 ALA A C 1
ATOM 684 O O . ALA A 1 88 ? 17.067 0.151 -46.730 1.00 92.50 88 ALA A O 1
ATOM 685 N N . ALA A 1 89 ? 15.551 1.762 -46.368 1.00 91.12 89 ALA A N 1
ATOM 686 C CA . ALA A 1 89 ? 16.308 2.504 -45.366 1.00 91.12 89 ALA A CA 1
ATOM 687 C C . ALA A 1 89 ? 15.418 2.805 -44.156 1.00 91.12 89 ALA A C 1
ATOM 689 O O . ALA A 1 89 ? 14.250 3.154 -44.321 1.00 91.12 89 ALA A O 1
ATOM 690 N N . ASP A 1 90 ? 15.988 2.706 -42.959 1.00 91.25 90 ASP A N 1
ATOM 691 C CA . ASP A 1 90 ? 15.309 3.031 -41.708 1.00 91.25 90 ASP A CA 1
ATOM 692 C C . ASP A 1 90 ? 15.847 4.351 -41.144 1.00 91.25 90 ASP A C 1
ATOM 694 O O . ASP A 1 90 ? 17.034 4.677 -41.276 1.00 91.25 90 ASP A O 1
ATOM 698 N N . VAL A 1 91 ? 14.971 5.096 -40.468 1.00 91.69 91 VAL A N 1
ATOM 699 C CA . VAL A 1 91 ? 15.370 6.257 -39.668 1.00 91.69 91 VAL A CA 1
ATOM 700 C C . VAL A 1 91 ? 16.026 5.762 -38.387 1.00 91.69 91 VAL A C 1
ATOM 702 O O . VAL A 1 91 ? 15.394 5.083 -37.583 1.00 91.69 91 VAL A O 1
ATOM 705 N N . ILE A 1 92 ? 17.282 6.141 -38.178 1.00 91.38 92 ILE A N 1
ATOM 706 C CA . ILE A 1 92 ? 18.032 5.819 -36.964 1.00 91.38 92 ILE A CA 1
ATOM 707 C C . ILE A 1 92 ? 17.799 6.888 -35.907 1.00 91.38 92 ILE A C 1
ATOM 709 O O . ILE A 1 92 ? 17.424 6.561 -34.789 1.00 91.38 92 ILE A O 1
ATOM 713 N N . LEU A 1 93 ? 17.979 8.162 -36.267 1.00 91.44 93 LEU A N 1
ATOM 714 C CA . LEU A 1 93 ? 17.644 9.312 -35.424 1.00 91.44 93 LEU A CA 1
ATOM 715 C C . LEU A 1 93 ? 16.814 10.314 -36.236 1.00 91.44 93 LEU A C 1
ATOM 717 O O . LEU A 1 93 ? 17.175 10.639 -37.367 1.00 91.44 93 LEU A O 1
ATOM 721 N N . ASP A 1 94 ? 15.729 10.817 -35.646 1.00 89.94 94 ASP A N 1
ATOM 722 C CA . ASP A 1 94 ? 14.859 11.864 -36.199 1.00 89.94 94 ASP A CA 1
ATOM 723 C C . ASP A 1 94 ? 14.934 13.106 -35.308 1.00 89.94 94 ASP A C 1
ATOM 725 O O . ASP A 1 94 ? 14.487 13.071 -34.162 1.00 89.94 94 ASP A O 1
ATOM 729 N N . PHE A 1 95 ? 15.469 14.209 -35.831 1.00 89.12 95 PHE A N 1
ATOM 730 C CA . PHE A 1 95 ? 15.711 15.432 -35.062 1.00 89.12 95 PHE A CA 1
ATOM 731 C C . PHE A 1 95 ? 14.510 16.394 -35.036 1.00 89.12 95 PHE A C 1
ATOM 733 O O . PHE A 1 95 ? 14.656 17.566 -34.684 1.00 89.12 95 PHE A O 1
ATOM 740 N N . LYS A 1 96 ? 13.295 15.936 -35.379 1.00 85.56 96 LYS A N 1
ATOM 741 C CA . LYS A 1 96 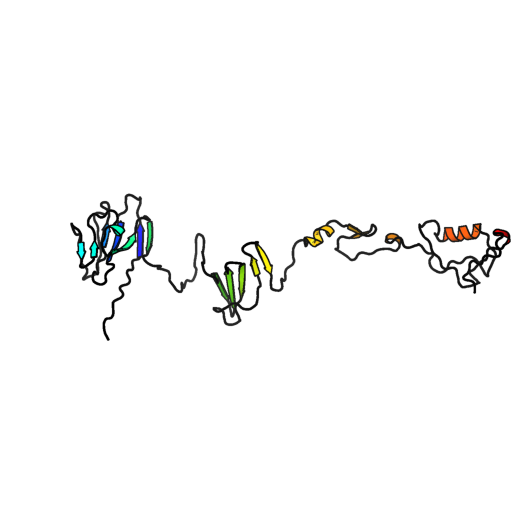? 12.069 16.763 -35.337 1.00 85.56 96 LYS A CA 1
ATOM 742 C C . LYS A 1 96 ? 11.753 17.382 -33.971 1.00 85.56 96 LYS A C 1
ATOM 744 O O . LYS A 1 96 ? 11.086 18.410 -33.916 1.00 85.56 96 LYS A O 1
ATOM 749 N N . SER A 1 97 ? 12.225 16.779 -32.878 1.00 80.12 97 SER A N 1
ATOM 750 C CA . SER A 1 97 ? 11.998 17.274 -31.511 1.00 80.12 97 SER A CA 1
ATOM 751 C C . SER A 1 97 ? 12.870 18.491 -31.162 1.00 80.12 97 SER A C 1
ATOM 753 O O . SER A 1 97 ? 12.710 19.097 -30.104 1.00 80.12 97 SER A O 1
ATOM 755 N N . GLY A 1 98 ? 13.799 18.865 -32.047 1.00 82.38 98 GLY A N 1
ATOM 756 C CA . GLY A 1 98 ? 14.605 20.077 -32.003 1.00 82.38 98 GLY A CA 1
ATOM 757 C C . GLY A 1 98 ? 15.741 20.119 -30.983 1.00 82.38 98 GLY A C 1
ATOM 758 O O . GLY A 1 98 ? 16.833 20.576 -31.304 1.00 82.38 98 GLY A O 1
ATOM 759 N N . ARG A 1 99 ? 15.530 19.661 -29.745 1.00 85.88 99 ARG A N 1
ATOM 760 C CA . ARG A 1 99 ? 16.546 19.739 -28.681 1.00 85.88 99 ARG A CA 1
ATOM 761 C C . ARG A 1 99 ? 16.513 18.510 -27.786 1.00 85.88 99 ARG A C 1
ATOM 763 O O . ARG A 1 99 ? 15.434 18.055 -27.424 1.00 85.88 99 ARG A O 1
ATOM 770 N N . GLY A 1 100 ? 17.686 18.036 -27.376 1.00 84.31 100 GLY A N 1
ATOM 771 C CA . GLY A 1 100 ? 17.820 17.016 -26.339 1.00 84.31 100 GLY A CA 1
ATOM 772 C C . GLY A 1 100 ? 18.762 15.880 -26.709 1.00 84.31 100 GLY A C 1
ATOM 773 O O . GLY A 1 100 ? 19.564 15.978 -27.639 1.00 84.31 100 GLY A O 1
ATOM 774 N N . PHE A 1 101 ? 18.668 14.812 -25.926 1.00 85.25 101 PHE A N 1
ATOM 775 C CA . PHE A 1 101 ? 19.361 13.560 -26.173 1.00 85.25 101 PHE A CA 1
ATOM 776 C C . PHE A 1 101 ? 18.498 12.675 -27.075 1.00 85.25 101 PHE A C 1
ATOM 778 O O . PHE A 1 101 ? 17.334 12.426 -26.770 1.00 85.25 101 PHE A O 1
ATOM 785 N N . TYR A 1 102 ? 19.067 12.235 -28.189 1.00 86.81 102 TYR A N 1
ATOM 786 C CA . TYR A 1 102 ? 18.433 11.354 -29.157 1.00 86.81 102 TYR A CA 1
ATOM 787 C C . TYR A 1 102 ? 19.096 9.992 -29.074 1.00 86.81 102 TYR A C 1
ATOM 789 O O . TYR A 1 102 ? 20.320 9.905 -29.002 1.00 86.81 102 TYR A O 1
ATOM 797 N N . GLU A 1 103 ? 18.293 8.939 -29.117 1.00 84.88 103 GLU A N 1
ATOM 798 C CA . GLU A 1 103 ? 18.761 7.563 -29.120 1.00 84.88 103 GLU A CA 1
ATOM 799 C C . GLU A 1 103 ? 17.844 6.713 -29.996 1.00 84.88 103 GLU A C 1
ATOM 801 O O . GLU A 1 103 ? 16.626 6.870 -29.996 1.00 84.88 103 GLU A O 1
ATOM 806 N N . SER A 1 104 ? 18.450 5.827 -30.773 1.00 82.38 104 SER A N 1
ATOM 807 C CA . SER A 1 104 ? 17.727 4.844 -31.593 1.00 82.38 104 SER A CA 1
ATOM 808 C C . SER A 1 104 ? 17.251 3.638 -30.773 1.00 82.38 104 SER A C 1
ATOM 810 O O . SER A 1 104 ? 16.336 2.932 -31.183 1.00 82.38 104 SER A O 1
ATOM 812 N N . HIS A 1 105 ? 17.882 3.403 -29.619 1.00 76.56 105 HIS A N 1
ATOM 813 C CA . HIS A 1 105 ? 17.598 2.338 -28.658 1.00 76.56 105 HIS A CA 1
ATOM 814 C C . HIS A 1 105 ? 17.895 2.860 -27.249 1.00 76.56 105 HIS A C 1
ATOM 816 O O . HIS A 1 105 ? 18.749 3.729 -27.104 1.00 76.56 105 HIS A O 1
ATOM 822 N N . SER A 1 106 ? 17.242 2.316 -26.219 1.00 67.94 106 SER A N 1
ATOM 823 C CA . SER A 1 106 ? 17.438 2.750 -24.829 1.00 67.94 106 SER A CA 1
ATOM 824 C C . SER A 1 106 ? 18.906 2.642 -24.384 1.00 67.94 106 SER A C 1
ATOM 826 O O . SER A 1 106 ? 19.424 1.538 -24.210 1.00 67.94 106 SER A O 1
ATOM 828 N N . LEU A 1 107 ? 19.570 3.783 -24.157 1.00 69.88 107 LEU A N 1
ATOM 829 C CA . LEU A 1 107 ? 20.957 3.884 -23.679 1.00 69.88 107 LEU A CA 1
ATOM 830 C C . LEU A 1 107 ? 21.086 3.393 -22.230 1.00 69.88 107 LEU A C 1
ATOM 832 O O . LEU A 1 107 ? 22.115 2.840 -21.843 1.00 69.88 107 LEU A O 1
ATOM 836 N N . ILE A 1 108 ? 20.036 3.568 -21.423 1.00 63.28 108 ILE A N 1
ATOM 837 C CA . ILE A 1 108 ? 19.996 3.144 -20.021 1.00 63.28 108 ILE A CA 1
ATOM 838 C C . ILE A 1 108 ? 19.093 1.900 -19.886 1.00 63.28 108 ILE A C 1
ATOM 840 O O . ILE A 1 108 ? 18.029 1.936 -19.283 1.00 63.28 108 ILE A O 1
ATOM 844 N N . VAL A 1 109 ? 19.602 0.811 -20.487 1.00 59.78 109 VAL A N 1
ATOM 845 C CA . VAL A 1 109 ? 19.466 -0.641 -20.201 1.00 59.78 109 VAL A CA 1
ATOM 846 C C . VAL A 1 109 ? 18.103 -1.365 -20.237 1.00 59.78 109 VAL A C 1
ATOM 848 O O . VAL A 1 109 ? 17.169 -1.056 -19.511 1.00 59.78 109 VAL A O 1
ATOM 851 N N . ASN A 1 110 ? 18.104 -2.504 -20.951 1.00 53.88 110 ASN A N 1
ATOM 852 C CA . ASN A 1 110 ? 17.168 -3.638 -20.809 1.00 53.88 110 ASN A CA 1
ATOM 853 C C . ASN A 1 110 ? 17.451 -4.523 -19.565 1.00 53.88 110 ASN A C 1
ATOM 855 O O . ASN A 1 110 ? 16.898 -5.614 -19.454 1.00 53.88 110 ASN A O 1
ATOM 859 N N . ASP A 1 111 ? 18.361 -4.103 -18.680 1.00 67.19 111 ASP A N 1
ATOM 860 C CA . ASP A 1 111 ? 18.852 -4.887 -17.537 1.00 67.19 111 ASP A CA 1
ATOM 861 C C . ASP A 1 111 ? 19.096 -3.994 -16.296 1.00 67.19 111 ASP A C 1
ATOM 863 O O . ASP A 1 111 ? 18.130 -3.507 -15.712 1.00 67.19 111 ASP A O 1
ATOM 867 N N . ASN A 1 112 ? 20.343 -3.718 -15.882 1.00 71.88 112 ASN A N 1
ATOM 868 C CA . ASN A 1 112 ? 20.631 -3.049 -14.600 1.00 71.88 112 ASN A CA 1
ATOM 869 C C . ASN A 1 112 ? 21.308 -1.674 -14.732 1.00 71.88 112 ASN A C 1
ATOM 871 O O . ASN A 1 112 ? 22.342 -1.540 -15.386 1.00 71.88 112 ASN A O 1
ATOM 875 N N . LEU A 1 113 ? 20.780 -0.661 -14.030 1.00 81.25 113 LEU A N 1
ATOM 876 C CA . LEU A 1 113 ? 21.426 0.644 -13.838 1.00 81.25 113 LEU A CA 1
ATOM 877 C C . LEU A 1 113 ? 22.108 0.694 -12.463 1.00 81.25 113 LEU A C 1
ATOM 879 O O . LEU A 1 113 ? 21.440 0.784 -11.435 1.00 81.25 113 LEU A O 1
ATOM 883 N N . SER A 1 114 ? 23.443 0.680 -12.435 1.00 77.94 114 SER A N 1
ATOM 884 C CA . SER A 1 114 ? 24.222 0.806 -11.195 1.00 77.94 114 SER A CA 1
ATOM 885 C C . SER A 1 114 ? 24.723 2.237 -11.010 1.00 77.94 114 SER A C 1
ATOM 887 O O . SER A 1 114 ? 25.554 2.722 -11.778 1.00 77.94 114 SER A O 1
ATOM 889 N N . CYS A 1 115 ? 24.223 2.938 -9.993 1.00 79.75 115 CYS A N 1
ATOM 890 C CA . CYS A 1 115 ? 24.657 4.294 -9.658 1.00 79.75 115 CYS A CA 1
ATOM 891 C C . CYS A 1 115 ? 24.622 4.533 -8.140 1.00 79.75 115 CYS A C 1
ATOM 893 O O . CYS A 1 115 ? 23.904 3.859 -7.407 1.00 79.75 115 CYS A O 1
ATOM 895 N N . LYS A 1 116 ? 25.407 5.503 -7.643 1.00 90.31 116 LYS A N 1
ATOM 896 C CA . LYS A 1 116 ? 25.419 5.861 -6.207 1.00 90.31 116 LYS A CA 1
ATOM 897 C C . LYS A 1 116 ? 24.153 6.603 -5.772 1.00 90.31 116 LYS A C 1
ATOM 899 O O . LYS A 1 116 ? 23.731 6.473 -4.628 1.00 90.31 116 LYS A O 1
ATOM 904 N N . LYS A 1 117 ? 23.612 7.443 -6.656 1.00 88.50 117 LYS A N 1
ATOM 905 C CA . LYS A 1 117 ? 22.389 8.224 -6.458 1.00 88.50 117 LYS A CA 1
ATOM 906 C C . LYS A 1 117 ? 21.687 8.362 -7.804 1.00 88.50 117 LYS A C 1
ATOM 908 O O . LYS A 1 117 ? 22.348 8.676 -8.791 1.00 88.50 117 LYS A O 1
ATOM 913 N N . LEU A 1 118 ? 20.372 8.180 -7.805 1.00 89.50 118 LEU A N 1
ATOM 914 C CA . LEU A 1 118 ? 19.492 8.488 -8.925 1.00 89.50 118 LEU A CA 1
ATOM 915 C C . LEU A 1 118 ? 18.621 9.677 -8.516 1.00 89.50 118 LEU A C 1
ATOM 917 O O . LEU A 1 118 ? 17.955 9.620 -7.484 1.00 89.50 118 LEU A O 1
ATOM 921 N N . PHE A 1 119 ? 18.651 10.750 -9.299 1.00 89.00 119 PHE A N 1
ATOM 922 C CA . PHE A 1 119 ? 17.804 11.923 -9.096 1.00 89.00 119 PHE A CA 1
ATOM 923 C C . PHE A 1 119 ? 16.836 12.030 -10.273 1.00 89.00 119 PHE A C 1
ATOM 925 O O . PHE A 1 119 ? 17.276 12.031 -11.420 1.00 89.00 119 PHE A O 1
ATOM 932 N N . ALA A 1 120 ? 15.541 12.137 -9.984 1.00 90.62 120 ALA A N 1
ATOM 933 C CA . ALA A 1 120 ? 14.503 12.470 -10.953 1.00 90.62 120 ALA A CA 1
ATOM 934 C C . ALA A 1 120 ? 13.913 13.831 -10.564 1.00 90.62 120 ALA A C 1
ATOM 936 O O . ALA A 1 120 ? 13.642 14.069 -9.387 1.00 90.62 120 ALA A O 1
ATOM 937 N N . THR A 1 121 ? 13.770 14.741 -11.528 1.00 94.00 121 THR A N 1
ATOM 938 C CA . THR A 1 121 ? 13.186 16.076 -11.297 1.00 94.00 121 THR A CA 1
ATOM 939 C C . THR A 1 121 ? 11.662 16.073 -11.316 1.00 94.00 121 THR A C 1
ATOM 941 O O . THR A 1 121 ? 11.055 17.070 -10.944 1.00 94.00 121 THR A O 1
ATOM 944 N N . ASP A 1 122 ? 11.065 14.974 -11.767 1.00 95.81 122 ASP A N 1
ATOM 945 C CA . ASP A 1 122 ? 9.624 14.780 -11.877 1.00 95.81 122 ASP A CA 1
ATOM 946 C C . ASP A 1 122 ? 9.282 13.328 -11.476 1.00 95.81 122 ASP A C 1
ATOM 948 O O . ASP A 1 122 ? 9.860 12.796 -10.524 1.00 95.81 122 ASP A O 1
ATOM 952 N N . GLU A 1 123 ? 8.377 12.662 -12.189 1.00 94.56 123 GLU A N 1
ATOM 953 C CA . GLU A 1 123 ? 7.874 11.332 -11.854 1.00 94.56 123 GLU A CA 1
ATOM 954 C C . GLU A 1 123 ? 8.830 10.170 -12.202 1.00 94.56 123 GLU A C 1
ATOM 956 O O . GLU A 1 123 ? 9.508 10.157 -13.232 1.00 94.56 123 GLU A O 1
ATOM 961 N N . ILE A 1 124 ? 8.813 9.129 -11.358 1.00 91.62 124 ILE A N 1
ATOM 962 C CA . ILE A 1 124 ? 9.352 7.797 -11.669 1.00 91.62 124 ILE A CA 1
ATOM 963 C C . ILE A 1 124 ? 8.177 6.847 -11.923 1.00 91.62 124 ILE A C 1
ATOM 965 O O . ILE A 1 124 ? 7.445 6.498 -10.997 1.00 91.62 124 ILE A O 1
ATOM 969 N N . VAL A 1 125 ? 8.026 6.379 -13.165 1.00 91.75 125 VAL A N 1
ATOM 970 C CA . VAL A 1 125 ? 6.947 5.462 -13.569 1.00 91.75 125 VAL A CA 1
ATOM 971 C C . VAL A 1 125 ? 7.476 4.032 -13.714 1.00 91.75 125 VAL A C 1
ATOM 973 O O . VAL A 1 125 ? 8.317 3.759 -14.567 1.00 91.75 125 VAL A O 1
ATOM 976 N N . ALA A 1 126 ? 6.932 3.092 -12.934 1.00 90.75 126 ALA A N 1
ATOM 977 C CA . ALA A 1 126 ? 7.260 1.664 -13.010 1.00 90.75 126 ALA A CA 1
ATOM 978 C C . ALA A 1 126 ? 6.056 0.838 -13.497 1.00 90.75 126 ALA A C 1
ATOM 980 O O . ALA A 1 126 ? 5.001 0.822 -12.862 1.00 90.75 126 ALA A O 1
ATOM 981 N N . ARG A 1 127 ? 6.208 0.115 -14.616 1.00 85.69 127 ARG A N 1
ATOM 982 C CA . ARG A 1 127 ? 5.107 -0.591 -15.313 1.00 85.69 127 ARG A CA 1
ATOM 983 C C . ARG A 1 127 ? 5.096 -2.121 -15.144 1.00 85.69 127 ARG A C 1
ATOM 985 O O . ARG A 1 127 ? 4.636 -2.838 -16.024 1.00 85.69 127 ARG A O 1
ATOM 992 N N . GLY A 1 128 ? 5.588 -2.630 -14.018 1.00 84.31 128 GLY A N 1
ATOM 993 C CA . GLY A 1 128 ? 5.588 -4.062 -13.691 1.00 84.31 128 GLY A CA 1
ATOM 994 C C . GLY A 1 128 ? 4.698 -4.401 -12.497 1.00 84.31 128 GLY A C 1
ATOM 995 O O . GLY A 1 128 ? 4.164 -3.515 -11.842 1.00 84.31 128 GLY A O 1
ATOM 996 N N . GLY A 1 129 ? 4.580 -5.693 -12.176 1.00 87.06 129 GLY A N 1
ATOM 997 C CA . GLY A 1 129 ? 3.907 -6.114 -10.944 1.00 87.06 129 GLY A CA 1
ATOM 998 C C . GLY A 1 129 ? 4.697 -5.696 -9.698 1.00 87.06 129 GLY A C 1
ATOM 999 O O . GLY A 1 129 ? 4.203 -4.957 -8.856 1.00 87.06 129 GLY A O 1
ATOM 1000 N N . ASN A 1 130 ? 5.955 -6.137 -9.588 1.00 93.56 130 ASN A N 1
ATOM 1001 C CA . ASN A 1 130 ? 6.868 -5.673 -8.538 1.00 93.56 130 ASN A CA 1
ATOM 1002 C C . ASN A 1 130 ? 7.547 -4.393 -9.026 1.00 93.56 130 ASN A C 1
ATOM 1004 O O . ASN A 1 130 ? 8.369 -4.463 -9.935 1.00 93.56 130 ASN A O 1
ATOM 1008 N N . GLN A 1 131 ? 7.182 -3.244 -8.463 1.00 93.25 131 GLN A N 1
ATOM 1009 C CA . GLN A 1 131 ? 7.554 -1.944 -9.024 1.00 93.25 131 GLN A CA 1
ATOM 1010 C C . GLN A 1 131 ? 8.826 -1.384 -8.388 1.00 93.25 131 GLN A C 1
ATOM 1012 O O . GLN A 1 131 ? 9.781 -1.081 -9.094 1.00 93.25 131 GLN A O 1
ATOM 1017 N N . ILE A 1 132 ? 8.858 -1.270 -7.057 1.00 94.31 132 ILE A N 1
ATOM 1018 C CA . ILE A 1 132 ? 9.997 -0.704 -6.318 1.00 94.31 132 ILE A CA 1
ATOM 1019 C C . ILE A 1 132 ? 10.369 -1.658 -5.192 1.00 94.31 132 ILE A C 1
ATOM 1021 O O . ILE A 1 132 ? 9.496 -2.098 -4.448 1.00 94.31 132 ILE A O 1
ATOM 1025 N N . ARG A 1 133 ? 11.663 -1.957 -5.046 1.00 96.06 133 ARG A N 1
ATOM 1026 C CA . ARG A 1 133 ? 12.196 -2.822 -3.989 1.00 96.06 133 ARG A CA 1
ATOM 1027 C C . ARG A 1 133 ? 13.291 -2.111 -3.201 1.00 96.06 133 ARG A C 1
ATOM 1029 O O . ARG A 1 133 ? 14.214 -1.547 -3.775 1.00 96.06 133 ARG A O 1
ATOM 1036 N N . MET A 1 134 ? 13.204 -2.205 -1.882 1.00 97.12 134 MET A N 1
ATOM 1037 C CA . MET A 1 134 ? 14.211 -1.774 -0.920 1.00 97.12 134 MET A CA 1
ATOM 1038 C C . MET A 1 134 ? 14.838 -3.019 -0.293 1.00 97.12 134 MET A C 1
ATOM 1040 O O . MET A 1 134 ? 14.116 -3.846 0.257 1.00 97.12 134 MET A O 1
ATOM 1044 N N . ILE A 1 135 ? 16.159 -3.171 -0.368 1.00 96.75 135 ILE A N 1
ATOM 1045 C CA . ILE A 1 135 ? 16.877 -4.315 0.212 1.00 96.75 135 ILE A CA 1
ATOM 1046 C C . ILE A 1 135 ? 17.743 -3.827 1.368 1.00 96.75 135 ILE A C 1
ATOM 1048 O O . ILE A 1 135 ? 18.479 -2.851 1.226 1.00 96.75 135 ILE A O 1
ATOM 1052 N N . GLY A 1 136 ? 17.666 -4.519 2.502 1.00 95.56 136 GLY A N 1
ATOM 1053 C CA . GLY A 1 136 ? 18.495 -4.256 3.672 1.00 95.56 136 GLY A CA 1
ATOM 1054 C C . GLY A 1 136 ? 18.659 -5.515 4.516 1.00 95.56 136 GLY A C 1
ATOM 1055 O O . GLY A 1 136 ? 17.679 -6.186 4.839 1.00 95.56 136 GLY A O 1
ATOM 1056 N N . GLY A 1 137 ? 19.904 -5.843 4.872 1.00 96.94 137 GLY A N 1
ATOM 1057 C CA . GLY A 1 137 ? 20.213 -7.098 5.558 1.00 96.94 137 GLY A CA 1
ATOM 1058 C C . GLY A 1 137 ? 19.744 -8.307 4.743 1.00 96.94 137 GLY A C 1
ATOM 1059 O O . GLY A 1 137 ? 20.094 -8.441 3.574 1.00 96.94 137 GLY A O 1
ATOM 1060 N N . GLU A 1 138 ? 18.932 -9.164 5.359 1.00 98.00 138 GLU A N 1
ATOM 1061 C CA . GLU A 1 138 ? 18.454 -10.427 4.778 1.00 98.00 138 GLU A CA 1
ATOM 1062 C C . GLU A 1 138 ? 17.036 -10.344 4.193 1.00 98.00 138 GLU A C 1
ATOM 1064 O O . GLU A 1 138 ? 16.461 -11.373 3.842 1.00 98.00 138 GLU A O 1
ATOM 1069 N N . TYR A 1 139 ? 16.457 -9.144 4.074 1.00 98.38 139 TYR A N 1
ATOM 1070 C CA . TYR A 1 139 ? 15.100 -8.963 3.554 1.00 98.38 139 TYR A CA 1
ATOM 1071 C C . TYR A 1 139 ? 15.030 -7.920 2.435 1.00 98.38 139 TYR A C 1
ATOM 1073 O O . TYR A 1 139 ? 15.764 -6.929 2.413 1.00 98.38 139 TYR A O 1
ATOM 1081 N N . GLY A 1 140 ? 14.086 -8.134 1.519 1.00 98.19 140 GLY A N 1
ATOM 1082 C CA . GLY A 1 140 ? 13.582 -7.127 0.596 1.00 98.19 140 GLY A CA 1
ATOM 1083 C C . GLY A 1 140 ? 12.162 -6.705 0.979 1.00 98.19 140 GLY A C 1
ATOM 1084 O O . GLY A 1 140 ? 11.315 -7.555 1.250 1.00 98.19 140 GLY A O 1
ATOM 1085 N N . ALA A 1 141 ? 11.890 -5.404 0.965 1.00 97.94 141 ALA A N 1
ATOM 1086 C CA . ALA A 1 141 ? 10.548 -4.836 1.018 1.00 97.94 141 ALA A CA 1
ATOM 1087 C C . ALA A 1 141 ? 10.177 -4.301 -0.366 1.00 97.94 141 ALA A C 1
ATOM 1089 O O . ALA A 1 141 ? 10.981 -3.613 -0.991 1.00 97.94 141 ALA A O 1
ATOM 1090 N N . LEU A 1 142 ? 8.986 -4.622 -0.864 1.00 96.88 142 LEU A N 1
ATOM 1091 C CA . LEU A 1 142 ? 8.562 -4.247 -2.211 1.00 96.88 142 LEU A CA 1
ATOM 1092 C C . LEU A 1 142 ? 7.184 -3.586 -2.237 1.00 96.88 142 LEU A C 1
ATOM 1094 O O . LEU A 1 142 ? 6.236 -4.071 -1.620 1.00 96.88 142 LEU A O 1
ATOM 1098 N N . TRP A 1 143 ? 7.087 -2.517 -3.021 1.00 97.44 143 TRP A N 1
ATOM 1099 C CA . TRP A 1 143 ? 5.828 -1.953 -3.484 1.00 97.44 143 TRP A CA 1
ATOM 1100 C C . TRP A 1 143 ? 5.391 -2.697 -4.741 1.00 97.44 143 TRP A C 1
ATOM 1102 O O . TRP A 1 143 ? 6.124 -2.758 -5.736 1.00 97.44 143 TRP A O 1
ATOM 1112 N N . ARG A 1 144 ? 4.204 -3.297 -4.674 1.00 97.12 144 ARG A N 1
ATOM 1113 C CA . ARG A 1 144 ? 3.615 -4.072 -5.768 1.00 97.12 144 ARG A CA 1
ATOM 1114 C C . ARG A 1 144 ? 2.218 -3.570 -6.073 1.00 97.12 144 ARG A C 1
ATOM 1116 O O . ARG A 1 144 ? 1.402 -3.498 -5.163 1.00 97.12 144 ARG A O 1
ATOM 1123 N N . ASN A 1 145 ? 1.928 -3.346 -7.348 1.00 97.06 145 ASN A N 1
ATOM 1124 C CA . ASN A 1 145 ? 0.571 -3.190 -7.853 1.00 97.06 145 ASN A CA 1
ATOM 1125 C C . ASN A 1 145 ? 0.276 -4.370 -8.788 1.00 97.06 145 ASN A C 1
ATOM 1127 O O . ASN A 1 145 ? 0.961 -4.557 -9.792 1.00 97.06 145 ASN A O 1
ATOM 1131 N N . ASP A 1 146 ? -0.696 -5.209 -8.434 1.00 96.00 146 ASP A N 1
ATOM 1132 C CA . ASP A 1 146 ? -1.061 -6.393 -9.226 1.00 96.00 146 ASP A CA 1
ATOM 1133 C C . ASP A 1 146 ? -2.207 -6.147 -10.223 1.00 96.00 146 ASP A C 1
ATOM 1135 O O . ASP A 1 146 ? -2.672 -7.083 -10.870 1.00 96.00 146 ASP A O 1
ATOM 1139 N N . GLY A 1 147 ? -2.645 -4.893 -10.355 1.00 96.38 147 GLY A N 1
ATOM 1140 C CA . GLY A 1 147 ? -3.785 -4.473 -11.166 1.00 96.38 147 GLY A CA 1
ATOM 1141 C C . GLY A 1 147 ? -5.081 -4.330 -10.367 1.00 96.38 147 GLY A C 1
ATOM 1142 O O . GLY A 1 147 ? -5.900 -3.483 -10.712 1.00 96.38 147 GLY A O 1
ATOM 1143 N N . ALA A 1 148 ? -5.251 -5.071 -9.268 1.00 96.69 148 ALA A N 1
ATOM 1144 C CA . ALA A 1 148 ? -6.425 -4.971 -8.397 1.00 96.69 148 ALA A CA 1
ATOM 1145 C C . ALA A 1 148 ? -6.109 -4.240 -7.090 1.00 96.69 148 ALA A C 1
ATOM 1147 O O . ALA A 1 148 ? -6.909 -3.437 -6.612 1.00 96.69 148 ALA A O 1
ATOM 1148 N N . LYS A 1 149 ? -4.937 -4.503 -6.513 1.00 97.75 149 LYS A N 1
ATOM 1149 C CA . LYS A 1 149 ? -4.516 -3.949 -5.231 1.00 97.75 149 LYS A CA 1
ATOM 1150 C C . LYS A 1 149 ? -3.057 -3.513 -5.263 1.00 97.75 149 LYS A C 1
ATOM 1152 O O . LYS A 1 149 ? -2.227 -4.055 -5.997 1.00 97.75 149 LYS A O 1
ATOM 1157 N N . THR A 1 150 ? -2.749 -2.553 -4.405 1.00 97.94 150 THR A N 1
ATOM 1158 C CA . THR A 1 150 ? -1.395 -2.076 -4.135 1.00 97.94 150 THR A CA 1
ATOM 1159 C C . THR A 1 150 ? -0.945 -2.573 -2.767 1.00 97.94 150 THR A C 1
ATOM 1161 O O . THR A 1 150 ? -1.676 -2.449 -1.792 1.00 97.94 150 THR A O 1
ATOM 1164 N N . TYR A 1 151 ? 0.258 -3.130 -2.668 1.00 98.25 151 TYR A N 1
ATOM 1165 C CA . TYR A 1 151 ? 0.769 -3.771 -1.460 1.00 98.25 151 TYR A CA 1
ATOM 1166 C C . TYR A 1 151 ? 2.152 -3.264 -1.075 1.00 98.25 151 TYR A C 1
ATOM 1168 O O . TYR A 1 151 ? 2.979 -2.978 -1.942 1.00 98.25 151 TYR A O 1
ATOM 1176 N N . LEU A 1 152 ? 2.426 -3.315 0.229 1.00 98.12 152 LEU A N 1
ATOM 1177 C CA . LEU A 1 152 ? 3.776 -3.486 0.758 1.00 98.12 152 LEU A CA 1
ATOM 1178 C C . LEU A 1 152 ? 3.975 -4.969 1.093 1.00 98.12 152 LEU A C 1
ATOM 1180 O O . LEU A 1 152 ? 3.284 -5.504 1.962 1.00 98.12 152 LEU A O 1
ATOM 1184 N N . LEU A 1 153 ? 4.912 -5.632 0.418 1.00 98.06 153 LEU A N 1
ATOM 1185 C CA . LEU A 1 153 ? 5.229 -7.049 0.623 1.00 98.06 153 LEU A CA 1
ATOM 1186 C C . LEU A 1 153 ? 6.684 -7.226 1.063 1.00 98.06 153 LEU A C 1
ATOM 1188 O O . LEU A 1 153 ? 7.518 -6.347 0.861 1.00 98.06 153 LEU A O 1
ATOM 1192 N N . LEU A 1 154 ? 6.982 -8.378 1.661 1.00 98.38 154 LEU A N 1
ATOM 1193 C CA . LEU A 1 154 ? 8.301 -8.716 2.198 1.00 98.38 154 LEU A CA 1
ATOM 1194 C C . LEU A 1 154 ? 8.774 -10.049 1.624 1.00 98.38 154 LEU A C 1
ATOM 1196 O O . LEU A 1 154 ? 7.953 -10.931 1.381 1.00 98.38 154 LEU A O 1
ATO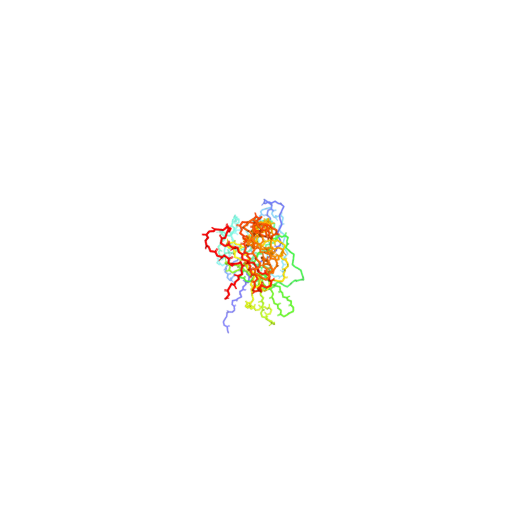M 1200 N N . THR A 1 155 ? 10.077 -10.219 1.426 1.00 98.44 155 THR A N 1
ATOM 1201 C CA . THR A 1 155 ? 10.662 -11.500 1.000 1.00 98.44 155 THR A CA 1
ATOM 1202 C C . THR A 1 155 ? 10.761 -12.506 2.139 1.00 98.44 155 THR A C 1
ATOM 1204 O O . THR A 1 155 ? 10.596 -12.175 3.316 1.00 98.44 155 THR A O 1
ATOM 1207 N N . ASN A 1 156 ? 11.084 -13.753 1.799 1.00 98.31 156 ASN A N 1
ATOM 1208 C CA . ASN A 1 156 ? 11.671 -14.663 2.778 1.00 98.31 156 ASN A CA 1
ATOM 1209 C C . ASN A 1 156 ? 13.063 -14.161 3.203 1.00 98.31 156 ASN A C 1
ATOM 1211 O O . ASN A 1 156 ? 13.717 -13.411 2.470 1.00 98.31 156 ASN A O 1
ATOM 1215 N N . GLN A 1 157 ? 13.506 -14.580 4.388 1.00 98.12 157 GLN A N 1
ATOM 1216 C CA . GLN A 1 157 ? 14.852 -14.307 4.889 1.00 98.12 157 GLN A CA 1
ATOM 1217 C C . GLN A 1 157 ? 15.899 -14.910 3.943 1.00 98.12 157 GLN A C 1
ATOM 1219 O O . GLN A 1 157 ? 15.764 -16.056 3.519 1.00 98.12 157 GLN A O 1
ATOM 1224 N N . GLY A 1 158 ? 16.921 -14.135 3.589 1.00 97.62 158 GLY A N 1
ATOM 1225 C CA . GLY A 1 158 ? 17.993 -14.534 2.672 1.00 97.62 158 GLY A CA 1
ATOM 1226 C C . GLY A 1 158 ? 17.620 -14.464 1.186 1.00 97.62 158 GLY A C 1
ATOM 1227 O O . GLY A 1 158 ? 18.511 -14.436 0.342 1.00 97.62 158 GLY A O 1
ATOM 1228 N N . ASP A 1 159 ? 16.332 -14.354 0.850 1.00 97.25 159 ASP A N 1
ATOM 1229 C CA . ASP A 1 159 ? 15.835 -14.288 -0.531 1.00 97.25 159 ASP A CA 1
ATOM 1230 C C . ASP A 1 159 ? 15.514 -12.847 -0.954 1.00 97.25 159 ASP A C 1
ATOM 1232 O O . ASP A 1 159 ? 14.408 -12.509 -1.377 1.00 97.25 159 ASP A O 1
ATOM 1236 N N . VAL A 1 160 ? 16.484 -11.946 -0.790 1.00 97.19 160 VAL A N 1
ATOM 1237 C CA . VAL A 1 160 ? 16.260 -10.495 -0.922 1.00 97.19 160 VAL A CA 1
ATOM 1238 C C . VAL A 1 160 ? 15.807 -10.052 -2.319 1.00 97.19 160 VAL A C 1
ATOM 1240 O O . VAL A 1 160 ? 15.154 -9.012 -2.443 1.00 97.19 160 VAL A O 1
ATOM 1243 N N . TYR A 1 161 ? 16.102 -10.838 -3.358 1.00 94.31 161 TYR A N 1
ATOM 1244 C CA . TYR A 1 161 ? 15.709 -10.578 -4.749 1.00 94.31 161 TYR A CA 1
ATOM 1245 C C . TYR A 1 161 ? 14.530 -11.433 -5.233 1.00 94.31 161 TYR A C 1
ATOM 1247 O O . TYR A 1 161 ? 13.952 -11.112 -6.271 1.00 94.31 161 TYR A O 1
ATOM 1255 N N . GLY A 1 162 ? 14.146 -12.483 -4.505 1.00 93.88 162 GLY A N 1
ATOM 1256 C CA . GLY A 1 162 ? 13.104 -13.402 -4.941 1.00 93.88 162 GLY A CA 1
ATOM 1257 C C . GLY A 1 162 ? 11.682 -12.944 -4.634 1.00 93.88 162 GLY A C 1
ATOM 1258 O O . GLY A 1 162 ? 11.348 -11.748 -4.608 1.00 93.88 162 GLY A O 1
ATOM 1259 N N . GLY A 1 163 ? 10.811 -13.937 -4.471 1.00 94.69 163 GLY A N 1
ATOM 1260 C CA . GLY A 1 163 ? 9.379 -13.747 -4.271 1.00 94.69 163 GLY A CA 1
ATOM 1261 C C . GLY A 1 163 ? 9.042 -13.099 -2.928 1.00 94.69 163 GLY A C 1
ATOM 1262 O O . GLY A 1 163 ? 9.890 -12.903 -2.059 1.00 94.69 163 GLY A O 1
ATOM 1263 N N . TRP A 1 164 ? 7.768 -12.761 -2.746 1.00 97.06 164 TRP A N 1
ATOM 1264 C CA . TRP A 1 164 ? 7.264 -12.330 -1.445 1.00 97.06 164 TRP A CA 1
ATOM 1265 C C . TRP A 1 164 ? 6.772 -13.520 -0.614 1.00 97.06 164 TRP A C 1
ATOM 1267 O O . TRP A 1 164 ? 6.318 -14.533 -1.144 1.00 97.06 164 TRP A O 1
ATOM 1277 N N . ASN A 1 165 ? 6.837 -13.375 0.704 1.00 97.62 165 ASN A N 1
ATOM 1278 C CA . ASN A 1 165 ? 6.351 -14.340 1.681 1.00 97.62 165 ASN A CA 1
ATOM 1279 C C . ASN A 1 165 ? 4.826 -14.198 1.912 1.00 97.62 165 ASN A C 1
ATOM 1281 O O . ASN A 1 165 ? 4.113 -13.526 1.162 1.00 97.62 165 ASN A O 1
ATOM 1285 N N . ALA A 1 166 ? 4.287 -14.843 2.950 1.00 97.38 166 ALA A N 1
ATOM 1286 C CA . ALA A 1 166 ? 2.852 -14.819 3.257 1.00 97.38 166 ALA A CA 1
ATOM 1287 C C . ALA A 1 166 ? 2.363 -13.549 3.987 1.00 97.38 166 ALA A C 1
ATOM 1289 O O . ALA A 1 166 ? 1.156 -13.339 4.096 1.00 97.38 166 ALA A O 1
ATOM 1290 N N . LEU A 1 167 ? 3.259 -12.687 4.476 1.00 98.00 167 LEU A N 1
ATOM 1291 C CA . LEU A 1 167 ? 2.883 -11.492 5.232 1.00 98.00 167 LEU A CA 1
ATOM 1292 C C . LEU A 1 167 ? 2.214 -10.454 4.326 1.00 98.00 167 LEU A C 1
ATOM 1294 O O . LEU A 1 167 ? 2.626 -10.234 3.185 1.00 98.00 167 LEU A O 1
ATOM 1298 N N . ARG A 1 168 ? 1.192 -9.779 4.857 1.00 97.31 168 ARG A N 1
ATOM 1299 C CA . ARG A 1 168 ? 0.481 -8.681 4.184 1.00 97.31 168 ARG A CA 1
ATOM 1300 C C . ARG A 1 168 ? 0.399 -7.449 5.094 1.00 97.31 168 ARG A C 1
ATOM 1302 O O . ARG A 1 168 ? -0.687 -7.140 5.576 1.00 97.31 168 ARG A O 1
ATOM 1309 N N . PRO A 1 169 ? 1.522 -6.763 5.385 1.00 97.50 169 PRO A N 1
ATOM 1310 C CA . PRO A 1 169 ? 1.509 -5.619 6.296 1.00 97.50 169 PRO A CA 1
ATOM 1311 C C . PRO A 1 169 ? 0.567 -4.496 5.862 1.00 97.50 169 PRO A C 1
ATOM 1313 O O . PRO A 1 169 ? -0.139 -3.940 6.697 1.00 97.50 169 PRO A O 1
ATOM 1316 N N . LEU A 1 170 ? 0.529 -4.194 4.562 1.00 98.19 170 LEU A N 1
ATOM 1317 C CA . LEU A 1 170 ? -0.328 -3.164 3.985 1.00 98.19 170 LEU A CA 1
ATOM 1318 C C . LEU A 1 170 ? -0.829 -3.614 2.614 1.00 98.19 170 LEU A C 1
ATOM 1320 O O . LEU A 1 170 ? -0.040 -4.051 1.773 1.00 98.19 170 LEU A O 1
ATOM 1324 N N . ALA A 1 171 ? -2.132 -3.471 2.396 1.00 98.25 171 ALA A N 1
ATOM 1325 C CA . ALA A 1 171 ? -2.784 -3.623 1.105 1.00 98.25 171 ALA A CA 1
ATOM 1326 C C . ALA A 1 171 ? -3.819 -2.509 0.924 1.00 98.25 171 ALA A C 1
ATOM 1328 O O . ALA A 1 171 ? -4.544 -2.194 1.861 1.00 98.25 171 ALA A O 1
ATOM 1329 N N . VAL A 1 172 ? -3.905 -1.941 -0.271 1.00 98.69 172 VAL A N 1
ATOM 1330 C CA . VAL A 1 172 ? -4.930 -0.978 -0.667 1.00 98.69 172 VAL A CA 1
ATOM 1331 C C . VAL A 1 172 ? -5.655 -1.543 -1.870 1.00 98.69 172 VAL A C 1
ATOM 1333 O O . VAL A 1 172 ? -5.018 -1.935 -2.845 1.00 98.69 172 VAL A O 1
ATOM 1336 N N . ASP A 1 173 ? -6.976 -1.605 -1.805 1.00 98.56 173 ASP A N 1
ATOM 1337 C CA . ASP A 1 173 ? -7.783 -1.919 -2.975 1.00 98.56 173 ASP A CA 1
ATOM 1338 C C . ASP A 1 173 ? -7.784 -0.736 -3.949 1.00 98.56 173 ASP A C 1
ATOM 1340 O O . ASP A 1 173 ? -8.145 0.379 -3.577 1.00 98.56 173 ASP A O 1
ATOM 1344 N N . ASN A 1 174 ? -7.352 -0.952 -5.194 1.00 97.81 174 ASN A N 1
ATOM 1345 C CA . ASN A 1 174 ? -7.158 0.148 -6.140 1.00 97.81 174 ASN A CA 1
ATOM 1346 C C . ASN A 1 174 ? -8.487 0.775 -6.588 1.00 97.81 174 ASN A C 1
ATOM 1348 O O . ASN A 1 174 ? -8.498 1.931 -7.000 1.00 97.81 174 ASN A O 1
ATOM 1352 N N . ALA A 1 175 ? -9.592 0.023 -6.542 1.00 98.44 175 ALA A N 1
ATOM 1353 C CA . ALA A 1 175 ? -10.895 0.505 -6.986 1.00 98.44 175 ALA A CA 1
ATOM 1354 C C . ALA A 1 175 ? -11.624 1.282 -5.883 1.00 98.44 175 ALA A C 1
ATOM 1356 O O . ALA A 1 175 ? -12.268 2.292 -6.158 1.00 98.44 175 ALA A O 1
ATOM 1357 N N . THR A 1 176 ? -11.532 0.810 -4.640 1.00 98.44 176 THR A N 1
ATOM 1358 C CA . THR A 1 176 ? -12.291 1.359 -3.503 1.00 98.44 176 THR A CA 1
ATOM 1359 C C . THR A 1 176 ? -11.458 2.237 -2.571 1.00 98.44 176 THR A C 1
ATOM 1361 O O . THR A 1 176 ? -12.020 3.005 -1.793 1.00 98.44 176 THR A O 1
ATOM 1364 N N . GLY A 1 177 ? -10.129 2.130 -2.626 1.00 98.50 177 GLY A N 1
ATOM 1365 C CA . GLY A 1 177 ? -9.218 2.774 -1.682 1.00 98.50 177 GLY A CA 1
ATOM 1366 C C . GLY A 1 177 ? -9.205 2.126 -0.294 1.00 98.50 177 GLY A C 1
ATOM 1367 O O . GLY A 1 177 ? -8.607 2.689 0.624 1.00 98.50 177 GLY A O 1
ATOM 1368 N N . GLU A 1 178 ? -9.853 0.968 -0.109 1.00 98.25 178 GLU A N 1
ATOM 1369 C CA . GLU A 1 178 ? -9.879 0.273 1.179 1.00 98.25 178 GLU A CA 1
ATOM 1370 C C . GLU A 1 178 ? -8.461 -0.123 1.602 1.00 98.25 178 GLU A C 1
ATOM 1372 O O . GLU A 1 178 ? -7.796 -0.916 0.932 1.00 98.25 178 GLU A O 1
ATOM 1377 N N . LEU A 1 179 ? -8.014 0.413 2.739 1.00 97.69 179 LEU A N 1
ATOM 1378 C CA . LEU A 1 179 ? -6.754 0.053 3.375 1.00 97.69 179 LEU A CA 1
ATOM 1379 C C . LEU A 1 179 ? -6.956 -1.136 4.318 1.00 97.69 179 LEU A C 1
ATOM 1381 O O . LEU A 1 179 ? -7.715 -1.060 5.283 1.00 97.69 179 LEU A O 1
ATOM 1385 N N . VAL A 1 180 ? -6.184 -2.195 4.101 1.00 97.69 180 VAL A N 1
ATOM 1386 C CA . VAL A 1 180 ? -6.129 -3.384 4.949 1.00 97.69 180 VAL A CA 1
ATOM 1387 C C . VAL A 1 180 ? -4.738 -3.518 5.562 1.00 97.69 180 VAL A C 1
ATOM 1389 O O . VAL A 1 180 ? -3.726 -3.551 4.858 1.00 97.69 180 VAL A O 1
ATOM 1392 N N . VAL A 1 181 ? -4.697 -3.655 6.888 1.00 97.25 181 VAL A N 1
ATOM 1393 C CA . VAL A 1 181 ? -3.487 -3.981 7.653 1.00 97.25 181 VAL A CA 1
ATOM 1394 C C . VAL A 1 181 ? -3.574 -5.449 8.071 1.00 97.25 181 VAL A C 1
ATOM 1396 O O . VAL A 1 181 ? -4.302 -5.796 8.996 1.00 97.25 181 VAL A O 1
ATOM 1399 N N . GLY A 1 182 ? -2.873 -6.331 7.353 1.00 97.12 182 GLY A N 1
ATOM 1400 C CA . GLY A 1 182 ? -2.957 -7.789 7.531 1.00 97.12 182 GLY A CA 1
ATOM 1401 C C . GLY A 1 182 ? -1.985 -8.368 8.563 1.00 97.12 182 GLY A C 1
ATOM 1402 O O . GLY A 1 182 ? -1.929 -9.582 8.749 1.00 97.12 182 GLY A O 1
ATOM 1403 N N . THR A 1 183 ? -1.203 -7.522 9.233 1.00 96.44 183 THR A N 1
ATOM 1404 C CA . THR A 1 183 ? -0.325 -7.898 10.352 1.00 96.44 183 THR A CA 1
ATOM 1405 C C . THR A 1 183 ? -0.688 -7.111 11.607 1.00 96.44 183 THR A C 1
ATOM 1407 O O . THR A 1 183 ? -1.469 -6.166 11.554 1.00 96.44 183 THR A O 1
ATOM 1410 N N . LYS A 1 184 ? -0.108 -7.465 12.760 1.00 95.81 184 LYS A N 1
ATOM 1411 C CA . LYS A 1 184 ? -0.350 -6.730 14.009 1.00 95.81 184 LYS A CA 1
ATOM 1412 C C . LYS A 1 184 ? 0.005 -5.245 13.845 1.00 95.81 184 LYS A C 1
ATOM 1414 O O . LYS A 1 184 ? 1.155 -4.914 13.567 1.00 95.81 184 LYS A O 1
ATOM 1419 N N . LEU A 1 185 ? -0.970 -4.366 14.078 1.00 94.00 185 LEU A N 1
ATOM 1420 C CA . LEU A 1 185 ? -0.765 -2.923 14.167 1.00 94.00 185 LEU A CA 1
ATOM 1421 C C . LEU A 1 185 ? -0.425 -2.552 15.615 1.00 94.00 185 LEU A C 1
ATOM 1423 O O . LEU A 1 185 ? -1.259 -2.688 16.506 1.00 94.00 185 LEU A O 1
ATOM 1427 N N . SER A 1 186 ? 0.805 -2.101 15.860 1.00 93.56 186 SER A N 1
ATOM 1428 C CA . SER A 1 186 ? 1.237 -1.589 17.167 1.00 93.56 186 SER A CA 1
ATOM 1429 C C . SER A 1 186 ? 1.240 -0.061 17.148 1.00 93.56 186 SER A C 1
ATOM 1431 O O . SER A 1 186 ? 2.297 0.555 17.041 1.00 93.56 186 SER A O 1
ATOM 1433 N N . ALA A 1 187 ? 0.055 0.546 17.201 1.00 88.75 187 ALA A N 1
ATOM 1434 C CA . ALA A 1 187 ? -0.117 1.996 17.166 1.00 88.75 187 ALA A CA 1
ATOM 1435 C C . ALA A 1 187 ? -1.221 2.445 18.131 1.00 88.75 187 ALA A C 1
ATOM 1437 O O . ALA A 1 187 ? -2.213 1.739 18.317 1.00 88.75 187 ALA A O 1
ATOM 1438 N N . SER A 1 188 ? -1.070 3.642 18.697 1.00 87.38 188 SER A N 1
ATOM 1439 C CA . SER A 1 188 ? -2.179 4.354 19.336 1.00 87.38 188 SER A CA 1
ATOM 1440 C C . SER A 1 188 ? -3.011 5.029 18.249 1.00 87.38 188 SER A C 1
ATOM 1442 O O . SER A 1 188 ? -2.487 5.833 17.479 1.00 87.38 188 SER A O 1
ATOM 1444 N N . LEU A 1 189 ? -4.299 4.702 18.165 1.00 88.88 189 LEU A N 1
ATOM 1445 C CA . LEU A 1 189 ? -5.215 5.352 17.231 1.00 88.88 189 LEU A CA 1
ATOM 1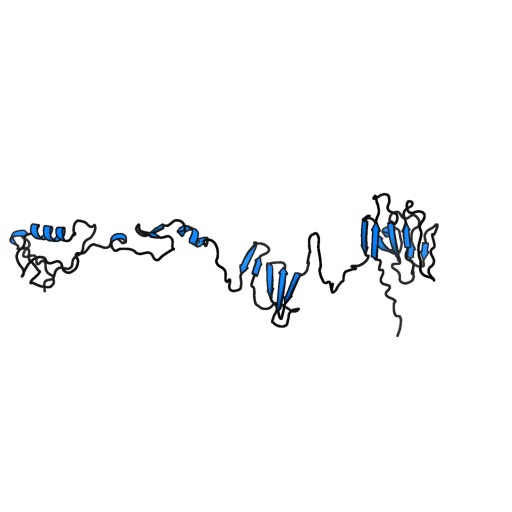446 C C . LEU A 1 189 ? -5.749 6.634 17.882 1.00 88.88 189 LEU A C 1
ATOM 1448 O O . LEU A 1 189 ? -6.478 6.575 18.870 1.00 88.88 189 LEU A O 1
ATOM 1452 N N . ASN A 1 190 ? -5.367 7.794 17.346 1.00 83.38 190 ASN A N 1
ATOM 1453 C CA . ASN A 1 190 ? -5.897 9.082 17.791 1.00 83.38 190 ASN A CA 1
ATOM 1454 C C . ASN A 1 190 ? -7.301 9.270 17.203 1.00 83.38 190 ASN A C 1
ATOM 1456 O O . ASN A 1 190 ? -7.444 9.644 16.042 1.00 83.38 190 ASN A O 1
ATOM 1460 N N . GLY A 1 191 ? -8.333 8.974 17.990 1.00 86.00 191 GLY A N 1
ATOM 1461 C CA . GLY A 1 191 ? -9.728 9.171 17.602 1.00 86.00 191 GLY A CA 1
ATOM 1462 C C . GLY A 1 191 ? -10.649 8.065 18.101 1.00 86.00 191 GLY A C 1
ATOM 1463 O O . GLY A 1 191 ? -10.217 7.074 18.687 1.00 86.00 191 GLY A O 1
ATOM 1464 N N . ASN A 1 192 ? -11.942 8.239 17.845 1.00 87.44 192 ASN A N 1
ATOM 1465 C CA . ASN A 1 192 ? -12.950 7.252 18.202 1.00 87.44 192 ASN A CA 1
ATOM 1466 C C . ASN A 1 192 ? -13.228 6.332 17.018 1.00 87.44 192 ASN A C 1
ATOM 1468 O O . ASN A 1 192 ? -13.346 6.789 15.880 1.00 87.44 192 ASN A O 1
ATOM 1472 N N . ALA A 1 193 ? -13.426 5.044 17.296 1.00 89.50 193 ALA A N 1
ATOM 1473 C CA . ALA A 1 193 ? -14.082 4.172 16.334 1.00 89.50 193 ALA A CA 1
ATOM 1474 C C . ALA A 1 193 ? -15.458 4.765 15.988 1.00 89.50 193 ALA A C 1
ATOM 1476 O O . ALA A 1 193 ? -16.190 5.181 16.888 1.00 89.50 193 ALA A O 1
ATOM 1477 N N . LEU A 1 194 ? -15.831 4.771 14.705 1.00 90.38 194 LEU A N 1
ATOM 1478 C CA . LEU A 1 194 ? -17.124 5.308 14.251 1.00 90.38 194 LEU A CA 1
ATOM 1479 C C . LEU A 1 194 ? -18.313 4.666 14.984 1.00 90.38 194 LEU A C 1
ATOM 1481 O O . LEU A 1 194 ? -19.306 5.319 15.299 1.00 90.38 194 LEU A O 1
ATOM 1485 N N . THR A 1 195 ? -18.195 3.382 15.322 1.00 91.25 195 THR A N 1
ATOM 1486 C CA . THR A 1 195 ? -19.197 2.642 16.099 1.00 91.25 195 THR A CA 1
ATOM 1487 C C . THR A 1 195 ? -19.304 3.117 17.552 1.00 91.25 195 THR A C 1
ATOM 1489 O O . THR A 1 195 ? -20.370 2.997 18.154 1.00 91.25 195 THR A O 1
ATOM 1492 N N . ALA A 1 196 ? -18.243 3.711 18.104 1.00 91.81 196 ALA A N 1
ATOM 1493 C CA . ALA A 1 196 ? -18.190 4.276 19.450 1.00 91.81 196 ALA A CA 1
ATOM 1494 C C . ALA A 1 196 ? -18.500 5.785 19.494 1.00 91.81 196 ALA A C 1
ATOM 1496 O O . ALA A 1 196 ? -18.595 6.351 20.582 1.00 91.81 196 ALA A O 1
ATOM 1497 N N . THR A 1 197 ? -18.709 6.459 18.353 1.00 93.06 197 THR A N 1
ATOM 1498 C CA . THR A 1 197 ? -18.991 7.909 18.304 1.00 93.06 197 THR A CA 1
ATOM 1499 C C . THR A 1 197 ? -20.196 8.297 19.156 1.00 93.06 197 THR A C 1
ATOM 1501 O O . THR A 1 197 ? -20.191 9.341 19.801 1.00 93.06 197 THR A O 1
ATOM 1504 N N . LYS A 1 198 ? -21.219 7.436 19.236 1.00 91.88 198 LYS A N 1
ATOM 1505 C CA . LYS A 1 198 ? -22.401 7.703 20.069 1.00 91.88 198 LYS A CA 1
ATOM 1506 C C . LYS A 1 198 ? -22.061 7.906 21.547 1.00 91.88 198 LYS A C 1
ATOM 1508 O O . LYS A 1 198 ? -22.777 8.660 22.190 1.00 91.88 198 LYS A O 1
ATOM 1513 N N . LEU A 1 199 ? -21.009 7.272 22.065 1.00 93.69 199 LEU A N 1
ATOM 1514 C CA . LEU A 1 199 ? -20.605 7.393 23.466 1.00 93.69 199 LEU A CA 1
ATOM 1515 C C . LEU A 1 199 ? -19.708 8.611 23.741 1.00 93.69 199 LEU A C 1
ATOM 1517 O O . LEU A 1 199 ? -19.518 8.935 24.903 1.00 93.69 199 LEU A O 1
ATOM 1521 N N . GLN A 1 200 ? -19.237 9.349 22.718 1.00 92.06 200 GLN A N 1
ATOM 1522 C CA . GLN A 1 200 ? -18.542 10.635 22.946 1.00 92.06 200 GLN A CA 1
ATOM 1523 C C . GLN A 1 200 ? -19.422 11.644 23.678 1.00 92.06 200 GLN A C 1
ATOM 1525 O O . GLN A 1 200 ? -18.946 12.413 24.505 1.00 92.06 200 GLN A O 1
ATOM 1530 N N . THR A 1 201 ? -20.711 11.660 23.349 1.00 93.94 201 THR A N 1
ATOM 1531 C CA . THR A 1 201 ? -21.708 12.381 24.132 1.00 93.94 201 THR A CA 1
ATOM 1532 C C . THR A 1 201 ? -22.332 11.383 25.086 1.00 93.94 201 THR A C 1
ATOM 1534 O O . THR A 1 201 ? -23.032 10.470 24.635 1.00 93.94 201 THR A O 1
ATOM 1537 N N . ALA A 1 202 ? -22.089 11.561 26.383 1.00 95.69 202 ALA A N 1
ATOM 1538 C CA . ALA A 1 202 ? -22.576 10.645 27.400 1.00 95.69 202 ALA A CA 1
ATOM 1539 C C . ALA A 1 202 ? -24.072 10.346 27.222 1.00 95.69 202 ALA A C 1
ATOM 1541 O O . ALA A 1 202 ? -24.891 11.228 26.946 1.00 95.69 202 ALA A O 1
ATOM 1542 N N . ARG A 1 203 ? -24.421 9.069 27.341 1.00 95.88 203 ARG A N 1
ATOM 1543 C CA . ARG A 1 203 ? -25.803 8.598 27.364 1.00 95.88 203 ARG A CA 1
ATOM 1544 C C . ARG A 1 203 ? -26.185 8.306 28.801 1.00 95.88 203 ARG A C 1
ATOM 1546 O O . ARG A 1 203 ? -25.339 7.921 29.596 1.00 95.88 203 ARG A O 1
ATOM 1553 N N . THR A 1 204 ? -27.454 8.479 29.139 1.00 95.50 204 THR A N 1
ATOM 1554 C CA . THR A 1 204 ? -27.944 8.082 30.456 1.00 95.50 204 THR A CA 1
ATOM 1555 C C . THR A 1 204 ? -28.460 6.650 30.404 1.00 95.50 204 THR A C 1
ATOM 1557 O O . THR A 1 204 ? -29.215 6.278 29.506 1.00 95.50 204 THR A O 1
ATOM 1560 N N . ILE A 1 205 ? -28.060 5.838 31.377 1.00 95.50 205 ILE A N 1
ATOM 1561 C CA . ILE A 1 205 ? -28.654 4.531 31.653 1.00 95.50 205 ILE A CA 1
ATOM 1562 C C . ILE A 1 205 ? -29.308 4.664 33.019 1.00 95.50 205 ILE A C 1
ATOM 1564 O O . ILE A 1 205 ? -28.624 4.909 34.008 1.00 95.50 205 ILE A O 1
ATOM 1568 N N . ASN A 1 206 ? -30.639 4.587 33.060 1.00 93.50 206 ASN A N 1
ATOM 1569 C CA . ASN A 1 206 ? -31.419 4.850 34.272 1.00 93.50 206 ASN A CA 1
ATOM 1570 C C . ASN A 1 206 ? -31.069 6.190 34.953 1.00 93.50 206 ASN A C 1
ATOM 1572 O O . ASN A 1 206 ? -30.991 6.290 36.170 1.00 93.50 206 ASN A O 1
ATOM 1576 N N . GLY A 1 207 ? -30.822 7.233 34.153 1.00 93.12 207 GLY A N 1
ATOM 1577 C CA . GLY A 1 207 ? -30.452 8.564 34.651 1.00 93.12 207 GLY A CA 1
ATOM 1578 C C . GLY A 1 207 ? -28.967 8.741 34.990 1.00 93.12 207 GLY A C 1
ATOM 1579 O O . GLY A 1 207 ? -28.513 9.878 35.081 1.00 93.12 207 GLY A O 1
ATOM 1580 N N . VAL A 1 208 ? -28.188 7.658 35.082 1.00 95.62 208 VAL A N 1
ATOM 1581 C CA . VAL A 1 208 ? -26.744 7.710 35.349 1.00 95.62 208 VAL A CA 1
ATOM 1582 C C . VAL A 1 208 ? -25.969 7.903 34.046 1.00 95.62 208 VAL A C 1
ATOM 1584 O O . VAL A 1 208 ? -26.183 7.179 33.074 1.00 95.62 208 VAL A O 1
ATOM 1587 N N . SER A 1 209 ? -25.075 8.893 34.016 1.00 96.25 209 SER A N 1
ATOM 1588 C CA . SER A 1 209 ? -24.246 9.223 32.850 1.00 96.25 209 SER A CA 1
ATOM 1589 C C . SER A 1 209 ? -23.237 8.115 32.527 1.00 96.25 209 SER A C 1
ATOM 1591 O O . SER A 1 209 ? -22.545 7.623 33.416 1.00 96.25 209 SER A O 1
ATOM 1593 N N . PHE A 1 210 ? -23.122 7.757 31.250 1.00 96.75 210 PHE A N 1
ATOM 1594 C CA . PHE A 1 210 ? -22.184 6.768 30.735 1.00 96.75 210 PHE A CA 1
ATOM 1595 C C . PHE A 1 210 ? -21.638 7.182 29.362 1.00 96.75 210 PHE A C 1
ATOM 1597 O O . PHE A 1 210 ? -22.390 7.360 28.400 1.00 96.75 210 PHE A O 1
ATOM 1604 N N . ASP A 1 211 ? -20.317 7.297 29.262 1.00 95.25 211 ASP A N 1
ATOM 1605 C CA . ASP A 1 211 ? -19.568 7.648 28.045 1.00 95.25 211 ASP A CA 1
ATOM 1606 C C . ASP A 1 211 ? -18.515 6.587 27.658 1.00 95.25 211 ASP A C 1
ATOM 1608 O O . ASP A 1 211 ? -17.757 6.762 26.706 1.00 95.25 211 ASP A O 1
ATOM 1612 N N . GLY A 1 212 ? -18.474 5.461 28.379 1.00 93.81 212 GLY A N 1
ATOM 1613 C CA . GLY A 1 212 ? -17.535 4.364 28.136 1.00 93.81 212 GLY A CA 1
ATOM 1614 C C . GLY A 1 212 ? -16.125 4.570 28.696 1.00 93.81 212 GLY A C 1
ATOM 1615 O O . GLY A 1 212 ? -15.277 3.707 28.478 1.00 93.81 212 GLY A O 1
ATOM 1616 N N . THR A 1 213 ? -15.857 5.659 29.425 1.00 93.19 213 THR A N 1
ATOM 1617 C CA . THR A 1 213 ? -14.535 5.909 30.035 1.00 93.19 213 THR A CA 1
ATOM 1618 C C . THR A 1 213 ? -14.290 5.111 31.320 1.00 93.19 213 THR A C 1
ATOM 1620 O O . THR A 1 213 ? -13.141 4.856 31.678 1.00 93.19 213 THR A O 1
ATOM 1623 N N . ALA A 1 214 ? -15.355 4.675 31.997 1.00 94.81 214 ALA A N 1
ATOM 1624 C CA . ALA A 1 214 ? -15.309 3.850 33.201 1.00 94.81 214 ALA A CA 1
ATOM 1625 C C . ALA A 1 214 ? -16.505 2.886 33.260 1.00 94.81 214 ALA A C 1
ATOM 1627 O O . ALA A 1 214 ? -17.474 3.020 32.509 1.00 94.81 214 ALA A O 1
ATOM 1628 N N . ASN A 1 215 ? -16.450 1.920 34.182 1.00 96.62 215 ASN A N 1
ATOM 1629 C CA . ASN A 1 215 ? -17.594 1.058 34.482 1.00 96.62 215 ASN A CA 1
ATOM 1630 C C . ASN A 1 215 ? -18.786 1.896 34.967 1.00 96.62 215 ASN A C 1
ATOM 1632 O O . ASN A 1 215 ? -18.615 2.838 35.740 1.00 96.62 215 ASN A O 1
ATOM 1636 N N . ILE A 1 216 ? -19.998 1.508 34.570 1.00 96.50 216 ILE A N 1
ATOM 1637 C CA . ILE A 1 216 ? -21.218 2.100 35.119 1.00 96.50 216 ILE A CA 1
ATOM 1638 C C . ILE A 1 216 ? -21.537 1.501 36.492 1.00 96.50 216 ILE A C 1
ATOM 1640 O O . ILE A 1 216 ? -21.441 0.290 36.690 1.00 96.50 216 ILE A O 1
ATOM 1644 N N . SER A 1 217 ? -21.954 2.352 37.428 1.00 94.94 217 SER A N 1
ATOM 1645 C CA . SER A 1 217 ? -22.451 1.949 38.742 1.00 94.94 217 SER A CA 1
ATOM 1646 C C . SER A 1 217 ? -23.903 2.385 38.881 1.00 94.94 217 SER A C 1
ATOM 1648 O O . SER A 1 217 ? -24.195 3.574 38.781 1.00 94.94 217 SER A O 1
ATOM 1650 N N . LEU A 1 218 ? -24.800 1.428 39.116 1.00 94.62 218 LEU A N 1
ATOM 1651 C CA . LEU A 1 218 ? -26.221 1.675 39.356 1.00 94.62 218 LEU A CA 1
ATOM 1652 C C . LEU A 1 218 ? -26.547 1.365 40.816 1.00 94.62 218 LEU A C 1
ATOM 1654 O O . LEU A 1 218 ? -26.173 0.315 41.339 1.00 94.62 218 LEU A O 1
ATOM 1658 N N . SER A 1 219 ? -27.257 2.273 41.468 1.00 90.19 219 SER A N 1
ATOM 1659 C CA . SER A 1 219 ? -27.815 2.072 42.799 1.00 90.19 219 SER A CA 1
ATOM 1660 C C . SER A 1 219 ? -29.172 1.357 42.728 1.00 90.19 219 SER A C 1
ATOM 1662 O O . SER A 1 219 ? -29.833 1.369 41.684 1.00 90.19 219 SER A O 1
ATOM 1664 N N . PRO A 1 220 ? -29.654 0.780 43.847 1.00 86.50 220 PRO A N 1
ATOM 1665 C CA . PRO A 1 220 ? -31.030 0.297 43.945 1.00 86.50 220 PRO A CA 1
ATOM 1666 C C . PRO A 1 220 ? -32.066 1.361 43.549 1.00 86.50 220 PRO A C 1
ATOM 1668 O O . PRO A 1 220 ? -33.081 1.020 42.948 1.00 86.50 220 PRO A O 1
ATOM 1671 N N . ALA A 1 221 ? -31.794 2.641 43.829 1.00 83.31 221 ALA A N 1
ATOM 1672 C CA . ALA A 1 221 ? -32.671 3.741 43.441 1.00 83.31 221 ALA A CA 1
ATOM 1673 C C . ALA A 1 221 ? -32.723 3.926 41.915 1.00 83.31 221 ALA A C 1
ATOM 1675 O O . ALA A 1 221 ? -33.813 4.069 41.364 1.00 83.31 221 ALA A O 1
ATOM 1676 N N . ASP A 1 222 ? -31.580 3.838 41.226 1.00 89.94 222 ASP A N 1
ATOM 1677 C CA . ASP A 1 222 ? -31.504 4.001 39.766 1.00 89.94 222 ASP A CA 1
ATOM 1678 C C . ASP A 1 222 ? -32.311 2.919 39.030 1.00 89.94 222 ASP A C 1
ATOM 1680 O O . ASP A 1 222 ? -32.921 3.172 37.997 1.00 89.94 222 ASP A O 1
ATOM 1684 N N . ILE A 1 223 ? -32.371 1.699 39.569 1.00 90.19 223 ILE A N 1
ATOM 1685 C CA . ILE A 1 223 ? -33.132 0.585 38.972 1.00 90.19 223 ILE A CA 1
ATOM 1686 C C . ILE A 1 223 ? -34.569 0.464 39.500 1.00 90.19 223 ILE A C 1
ATOM 1688 O O . ILE A 1 223 ? -35.264 -0.491 39.160 1.00 90.19 223 ILE A O 1
ATOM 1692 N N . GLY A 1 224 ? -35.023 1.405 40.334 1.00 85.81 224 GLY A N 1
ATOM 1693 C CA . GLY A 1 224 ? -36.367 1.376 40.915 1.00 85.81 224 GLY A CA 1
ATOM 1694 C C . GLY A 1 224 ? -36.611 0.191 41.855 1.00 85.81 224 GLY A C 1
ATOM 1695 O O . GLY A 1 224 ? -37.742 -0.280 41.968 1.00 85.81 224 GLY A O 1
ATOM 1696 N N . CYS A 1 225 ? -35.563 -0.310 42.511 1.00 85.38 225 CYS A N 1
ATOM 1697 C CA . CYS A 1 225 ? -35.681 -1.373 43.502 1.00 85.38 225 CYS A CA 1
ATOM 1698 C C . CYS A 1 225 ? -36.545 -0.893 44.686 1.00 85.38 225 CYS A C 1
ATOM 1700 O O . CYS A 1 225 ? -36.356 0.240 45.144 1.00 85.38 225 CYS A O 1
ATOM 1702 N N . PRO A 1 226 ? -37.472 -1.721 45.206 1.00 85.56 226 PRO A N 1
ATOM 1703 C CA . PRO A 1 226 ? -38.229 -1.380 46.402 1.00 85.56 226 PRO A CA 1
ATOM 1704 C C . PRO A 1 226 ? -37.308 -1.024 47.572 1.00 85.56 226 PRO A C 1
ATOM 1706 O O . PRO A 1 226 ? -36.307 -1.703 47.812 1.00 85.56 226 PRO A O 1
ATOM 1709 N N . ALA A 1 227 ? -37.653 0.022 48.323 1.00 84.62 227 ALA A N 1
ATOM 1710 C CA . ALA A 1 227 ? -36.909 0.334 49.539 1.00 84.62 227 ALA A CA 1
ATOM 1711 C C . ALA A 1 227 ? -37.251 -0.686 50.637 1.00 84.62 227 ALA A C 1
ATOM 1713 O O . ALA A 1 227 ? -38.335 -1.268 50.649 1.00 84.62 227 ALA A O 1
ATOM 1714 N N . SER A 1 228 ? -36.322 -0.901 51.560 1.00 86.56 228 SER A N 1
ATOM 1715 C CA . SER A 1 228 ? -36.494 -1.789 52.709 1.00 86.56 228 SER A CA 1
ATOM 1716 C C . SER A 1 228 ? -35.830 -1.151 53.921 1.00 86.56 228 SER A C 1
ATOM 1718 O O . SER A 1 228 ? -34.806 -0.482 53.758 1.00 86.56 228 SER A O 1
ATOM 1720 N N . PRO A 1 229 ? -36.352 -1.371 55.137 1.00 82.31 229 PRO A N 1
ATOM 1721 C CA . PRO A 1 229 ? -35.619 -1.036 56.342 1.00 82.31 229 PRO A CA 1
ATOM 1722 C C . PRO A 1 229 ? -34.362 -1.905 56.423 1.00 82.31 229 PRO A C 1
ATOM 1724 O O . PRO A 1 229 ? -34.308 -3.017 55.882 1.00 82.31 229 PRO A O 1
ATOM 1727 N N . THR A 1 230 ? -33.339 -1.397 57.104 1.00 81.69 230 THR A N 1
ATOM 1728 C CA . THR A 1 230 ? -32.140 -2.178 57.405 1.00 81.69 230 THR A CA 1
ATOM 1729 C C . THR A 1 230 ? -32.487 -3.227 58.461 1.00 81.69 230 THR A C 1
ATOM 1731 O O . THR A 1 230 ? -32.755 -2.884 59.608 1.00 81.69 230 THR A O 1
ATOM 1734 N N . GLY A 1 231 ? -32.460 -4.510 58.095 1.00 84.19 231 GLY A N 1
ATOM 1735 C CA . GLY A 1 231 ? -32.711 -5.617 59.027 1.00 84.19 231 GLY A CA 1
ATOM 1736 C C . GLY A 1 231 ? -34.180 -6.048 59.122 1.00 84.19 231 GLY A C 1
ATOM 1737 O O . GLY A 1 231 ? -34.924 -5.969 58.145 1.00 84.19 231 GLY A O 1
ATOM 1738 N N . TRP A 1 232 ? -34.562 -6.597 60.278 1.00 87.62 232 TRP A N 1
ATOM 1739 C CA . TRP A 1 232 ? -35.932 -7.035 60.565 1.00 87.62 232 TRP A CA 1
ATOM 1740 C C . TRP A 1 232 ? -36.793 -5.849 61.002 1.00 87.62 232 TRP A C 1
ATOM 1742 O O . TRP A 1 232 ? -36.344 -5.014 61.785 1.00 87.62 232 TRP A O 1
ATOM 1752 N N . LEU A 1 233 ? -38.042 -5.794 60.542 1.00 89.75 233 LEU A N 1
ATOM 1753 C CA . LEU A 1 233 ? -39.016 -4.832 61.046 1.00 89.75 233 LEU A CA 1
ATOM 1754 C C . LEU A 1 233 ? -39.545 -5.320 62.399 1.00 89.75 233 LEU A C 1
ATOM 1756 O O . LEU A 1 233 ? -40.320 -6.278 62.453 1.00 89.75 233 LEU A O 1
ATOM 1760 N N . GLY A 1 234 ? -39.119 -4.659 63.475 1.00 89.12 234 GLY A N 1
ATOM 1761 C CA . GLY A 1 234 ? -39.706 -4.832 64.801 1.00 89.12 234 GLY A CA 1
ATOM 1762 C C . GLY A 1 234 ? -41.072 -4.154 64.860 1.00 89.12 234 GLY A C 1
ATOM 1763 O O . GLY A 1 234 ? -41.190 -2.969 64.541 1.00 89.12 234 GLY A O 1
ATOM 1764 N N . THR A 1 235 ? -42.105 -4.903 65.236 1.00 90.19 235 THR A N 1
ATOM 1765 C CA . THR A 1 235 ? -43.487 -4.396 65.302 1.00 90.19 235 THR A CA 1
ATOM 1766 C C . THR A 1 235 ? -43.964 -4.177 66.735 1.00 90.19 235 THR A C 1
ATOM 1768 O O . THR A 1 235 ? -44.932 -3.454 66.944 1.00 90.19 235 THR A O 1
ATOM 1771 N N . GLY A 1 236 ? -43.259 -4.714 67.733 1.00 87.50 236 GLY A N 1
ATOM 1772 C CA . GLY A 1 236 ? -43.514 -4.446 69.149 1.00 87.50 236 GLY A CA 1
ATOM 1773 C C . GLY A 1 236 ? -42.673 -5.328 70.059 1.00 87.50 236 GLY A C 1
ATOM 1774 O O . GLY A 1 236 ? -41.571 -5.710 69.683 1.00 87.50 236 GLY A O 1
ATOM 1775 N N . SER A 1 237 ? -43.175 -5.634 71.259 1.00 87.25 237 SER A N 1
ATOM 1776 C CA . SER A 1 237 ? -42.439 -6.421 72.254 1.00 87.25 237 SER A CA 1
ATOM 1777 C C . SER A 1 237 ? -43.260 -7.581 72.806 1.00 87.25 237 SER A C 1
ATOM 1779 O O . SER A 1 237 ? -44.350 -7.359 73.326 1.00 87.25 237 SER A O 1
ATOM 1781 N N . ASN A 1 238 ? -42.728 -8.806 72.737 1.00 86.69 238 ASN A N 1
ATOM 1782 C CA . ASN A 1 238 ? -43.346 -10.032 73.277 1.00 86.69 238 ASN A CA 1
ATOM 1783 C C . ASN A 1 238 ? -44.839 -10.203 72.917 1.00 86.69 238 ASN A C 1
ATOM 1785 O O . ASN A 1 238 ? -45.657 -10.540 73.774 1.00 86.69 238 ASN A O 1
ATOM 1789 N N . GLY A 1 239 ? -45.215 -9.955 71.661 1.00 83.44 239 GLY A N 1
ATOM 1790 C CA . GLY A 1 239 ? -46.592 -10.105 71.183 1.00 83.44 239 GLY A CA 1
ATOM 1791 C C . GLY A 1 239 ? -47.567 -9.040 71.690 1.00 83.44 239 GLY A C 1
ATOM 1792 O O . GLY A 1 239 ? -48.777 -9.253 71.611 1.00 83.44 239 GLY A O 1
ATOM 1793 N N . ALA A 1 240 ? -47.065 -7.911 72.205 1.00 88.75 240 ALA A N 1
ATOM 1794 C CA . ALA A 1 240 ? -47.895 -6.810 72.682 1.00 88.75 240 ALA A CA 1
ATOM 1795 C C . ALA A 1 240 ? -48.963 -6.398 71.655 1.00 88.75 240 ALA A C 1
ATOM 1797 O O . ALA A 1 240 ? -48.737 -6.427 70.442 1.00 88.75 240 ALA A O 1
ATOM 1798 N N . SER A 1 241 ? -50.128 -5.992 72.159 1.00 91.56 241 SER A N 1
ATOM 1799 C CA . SER A 1 241 ? -51.200 -5.450 71.330 1.00 91.56 241 SER A CA 1
ATOM 1800 C C . SER A 1 241 ? -50.870 -4.021 70.905 1.00 91.56 241 SER A C 1
ATOM 1802 O O . SER A 1 241 ? -50.619 -3.171 71.761 1.00 91.56 241 SER A O 1
ATOM 1804 N N . ILE A 1 242 ? -50.898 -3.757 69.599 1.00 92.75 242 ILE A N 1
ATOM 1805 C CA . ILE A 1 242 ? -50.748 -2.411 69.032 1.00 92.75 242 ILE A CA 1
ATOM 1806 C C . ILE A 1 242 ? -51.968 -2.036 68.193 1.00 92.75 242 ILE A C 1
ATOM 1808 O O . ILE A 1 242 ? -52.664 -2.901 67.662 1.00 92.75 242 ILE A O 1
ATOM 1812 N N . THR A 1 243 ? -52.209 -0.738 68.045 1.00 94.50 243 THR A N 1
ATOM 1813 C CA . THR A 1 243 ? -53.279 -0.211 67.193 1.00 94.50 243 THR A CA 1
ATOM 1814 C C . THR A 1 243 ? -52.857 -0.156 65.728 1.00 94.50 243 THR A C 1
ATOM 1816 O O . THR A 1 243 ? -51.667 -0.133 65.389 1.00 94.50 243 THR A O 1
ATOM 1819 N N . THR A 1 244 ? -53.836 -0.064 64.828 1.00 93.12 244 THR A N 1
ATOM 1820 C CA . THR A 1 244 ? -53.565 0.145 63.392 1.00 93.12 244 THR A CA 1
ATOM 1821 C C . THR A 1 244 ? -52.803 1.450 63.136 1.00 93.12 244 THR A C 1
ATOM 1823 O O . THR A 1 244 ? -51.888 1.484 62.313 1.00 93.12 244 THR A O 1
ATOM 1826 N N . ALA A 1 245 ? -53.102 2.509 63.896 1.00 94.81 245 ALA A N 1
ATOM 1827 C CA . ALA A 1 245 ? -52.385 3.781 63.828 1.00 94.81 245 ALA A CA 1
ATOM 1828 C C . ALA A 1 245 ? -50.906 3.640 64.229 1.00 94.81 245 ALA A C 1
ATOM 1830 O O . ALA A 1 245 ? -50.031 4.179 63.550 1.00 94.81 245 ALA A O 1
ATOM 1831 N N . GLN A 1 246 ? -50.611 2.874 65.285 1.00 94.31 246 GLN A N 1
ATOM 1832 C CA . GLN A 1 246 ? -49.234 2.599 65.706 1.00 94.31 246 GLN A CA 1
ATOM 1833 C C . GLN A 1 246 ? -48.459 1.819 64.635 1.00 94.31 246 GLN A C 1
ATOM 1835 O O . GLN A 1 246 ? -47.311 2.167 64.353 1.00 94.31 246 GLN A O 1
ATOM 1840 N N . LEU A 1 247 ? -49.084 0.834 63.975 1.00 91.56 247 LEU A N 1
ATOM 1841 C CA . LEU A 1 247 ? -48.467 0.143 62.837 1.00 91.56 247 LEU A CA 1
ATOM 1842 C C . LEU A 1 247 ? -48.157 1.111 61.685 1.00 91.56 247 LEU A C 1
ATOM 1844 O O . LEU A 1 247 ? -47.057 1.076 61.135 1.00 91.56 247 LEU A O 1
ATOM 1848 N N . VAL A 1 248 ? -49.087 2.004 61.334 1.00 93.12 248 VAL A N 1
ATOM 1849 C CA . VAL A 1 248 ? -48.850 3.015 60.289 1.00 93.12 248 VAL A CA 1
ATOM 1850 C C . VAL A 1 248 ? -47.658 3.903 60.646 1.00 93.12 248 VAL A C 1
ATOM 1852 O O . VAL A 1 248 ? -46.805 4.133 59.791 1.00 93.12 248 VAL A O 1
ATOM 1855 N N . THR A 1 249 ? -47.538 4.340 61.902 1.00 94.50 249 THR A N 1
ATOM 1856 C CA . THR A 1 249 ? -46.371 5.103 62.369 1.00 94.50 249 THR A CA 1
ATOM 1857 C C . THR A 1 249 ? -45.073 4.300 62.252 1.00 94.50 249 THR A C 1
ATOM 1859 O O . THR A 1 249 ? -44.070 4.835 61.783 1.00 94.50 249 THR A O 1
ATOM 1862 N N . ILE A 1 250 ? -45.075 3.010 62.607 1.00 91.69 250 ILE A N 1
ATOM 1863 C CA . ILE A 1 250 ? -43.907 2.127 62.443 1.00 91.69 250 ILE A CA 1
ATOM 1864 C C . ILE A 1 250 ? -43.493 2.045 60.966 1.00 91.69 250 ILE A C 1
ATOM 1866 O O . ILE A 1 250 ? -42.314 2.206 60.646 1.00 91.69 250 ILE A O 1
ATOM 1870 N N . LEU A 1 251 ? -44.450 1.854 60.056 1.00 91.38 251 LEU A N 1
ATOM 1871 C CA . LEU A 1 251 ? -44.198 1.795 58.613 1.00 91.38 251 LEU A CA 1
ATOM 1872 C C . LEU A 1 251 ? -43.681 3.136 58.060 1.00 91.38 251 LEU A C 1
ATOM 1874 O O . LEU A 1 251 ? -42.713 3.154 57.298 1.00 91.38 251 LEU A O 1
ATOM 1878 N N . GLN A 1 252 ? -44.267 4.262 58.479 1.00 92.25 252 GLN A N 1
ATOM 1879 C CA . GLN A 1 252 ? -43.817 5.614 58.119 1.00 92.25 252 GLN A CA 1
ATOM 1880 C C . GLN A 1 252 ? -42.379 5.875 58.567 1.00 92.25 252 GLN A C 1
ATOM 1882 O O . GLN A 1 252 ? -41.552 6.290 57.755 1.00 92.25 252 GLN A O 1
ATOM 1887 N N . ASN A 1 253 ? -42.061 5.564 59.825 1.00 91.06 253 ASN A N 1
ATOM 1888 C CA . ASN A 1 253 ? -40.725 5.753 60.391 1.00 91.06 253 ASN A CA 1
ATOM 1889 C C . ASN A 1 253 ? -39.663 4.882 59.704 1.00 91.06 253 ASN A C 1
ATOM 1891 O O . ASN A 1 253 ? -38.488 5.235 59.706 1.00 91.06 253 ASN A O 1
ATOM 1895 N N . ASN A 1 254 ? -40.074 3.779 59.073 1.00 89.50 254 ASN A N 1
ATOM 1896 C CA . ASN A 1 254 ? -39.205 2.910 58.281 1.00 89.50 254 ASN A CA 1
ATOM 1897 C C . ASN A 1 254 ? -39.265 3.196 56.765 1.00 89.50 254 ASN A C 1
ATOM 1899 O O . ASN A 1 254 ? -38.775 2.409 55.952 1.00 89.50 254 ASN A O 1
ATOM 1903 N N . GLY A 1 255 ? -39.844 4.334 56.373 1.00 89.06 255 GLY A N 1
ATOM 1904 C CA . GLY A 1 255 ? -39.797 4.848 55.006 1.00 89.06 255 GLY A CA 1
ATOM 1905 C C . GLY A 1 255 ? -40.788 4.213 54.029 1.00 89.06 255 GLY A C 1
ATOM 1906 O O . GLY A 1 255 ? -40.670 4.463 52.830 1.00 89.06 255 GLY A O 1
ATOM 1907 N N . ALA A 1 256 ? -41.773 3.440 54.502 1.00 89.81 256 ALA A N 1
ATOM 1908 C CA . ALA A 1 256 ? -42.689 2.692 53.637 1.00 89.81 256 ALA A CA 1
ATOM 1909 C C . ALA A 1 256 ? -43.507 3.562 52.673 1.00 89.81 256 ALA A C 1
ATOM 1911 O O . ALA A 1 256 ? -43.801 3.141 51.558 1.00 89.81 256 ALA A O 1
ATOM 1912 N N . PHE A 1 257 ? -43.831 4.790 53.077 1.00 89.50 257 PHE A N 1
ATOM 1913 C CA . PHE A 1 257 ? -44.690 5.696 52.308 1.00 89.50 257 PHE A CA 1
ATOM 1914 C C . PHE A 1 257 ? -43.927 6.778 51.529 1.00 89.50 257 PHE A C 1
ATOM 1916 O O . PHE A 1 257 ? -44.546 7.606 50.869 1.00 89.50 257 PHE A O 1
ATOM 1923 N N . ASN A 1 258 ? -42.590 6.759 51.571 1.00 86.12 258 ASN A N 1
ATOM 1924 C CA . ASN A 1 258 ? -41.734 7.719 50.856 1.00 86.12 258 ASN A CA 1
ATOM 1925 C C . ASN A 1 258 ? -41.154 7.143 49.554 1.00 86.12 258 ASN A C 1
ATOM 1927 O O . ASN A 1 258 ? -40.329 7.774 48.899 1.00 86.12 258 ASN A O 1
ATOM 1931 N N . THR A 1 259 ? -41.557 5.929 49.184 1.00 82.62 259 THR A N 1
ATOM 1932 C CA . THR A 1 259 ? -41.082 5.214 47.999 1.00 82.62 259 THR A CA 1
ATOM 1933 C C . THR A 1 259 ? -42.263 4.632 47.221 1.00 82.62 259 THR A C 1
ATOM 1935 O O . THR A 1 259 ? -43.340 4.423 47.773 1.00 82.62 259 THR A O 1
ATOM 1938 N N . LYS A 1 260 ? -42.068 4.354 45.925 1.00 81.44 260 LYS A N 1
ATOM 1939 C CA . LYS A 1 260 ? -43.100 3.742 45.066 1.00 81.44 260 LYS A CA 1
ATOM 1940 C C . LYS A 1 260 ? -43.410 2.294 45.444 1.00 81.44 260 LYS A C 1
ATOM 1942 O O . LYS A 1 260 ? -44.524 1.834 45.229 1.00 81.44 260 LYS A O 1
ATOM 1947 N N . ALA A 1 261 ? -42.417 1.578 45.959 1.00 85.94 261 ALA A N 1
ATOM 1948 C CA . ALA A 1 261 ? -42.550 0.210 46.423 1.00 85.94 261 ALA A CA 1
ATOM 1949 C C . ALA A 1 261 ? -41.657 0.030 47.648 1.00 85.94 261 ALA A C 1
ATOM 1951 O O . ALA A 1 261 ? -40.499 0.459 47.644 1.00 85.94 261 ALA A O 1
ATOM 1952 N N . TRP A 1 262 ? -42.197 -0.598 48.687 1.00 89.81 262 TRP A N 1
ATOM 1953 C CA . TRP A 1 262 ? -41.481 -0.885 49.919 1.00 89.81 262 TRP A CA 1
ATOM 1954 C C . TRP A 1 262 ? -41.750 -2.314 50.350 1.00 89.81 262 TRP A C 1
ATOM 1956 O O . TRP A 1 262 ? -42.877 -2.800 50.258 1.00 89.81 262 TRP A O 1
ATOM 1966 N N . VAL A 1 263 ? -40.708 -2.983 50.814 1.00 87.38 263 VAL A N 1
ATOM 1967 C CA . VAL A 1 263 ? -40.788 -4.345 51.325 1.00 87.38 263 VAL A CA 1
ATOM 1968 C C . VAL A 1 263 ? -40.068 -4.401 52.657 1.00 87.38 263 VAL A C 1
ATOM 1970 O O . VAL A 1 263 ? -39.039 -3.764 52.846 1.00 87.38 263 VAL A O 1
ATOM 1973 N N . ALA A 1 264 ? -40.590 -5.193 53.580 1.00 87.50 264 ALA A N 1
ATOM 1974 C CA . ALA A 1 264 ? -39.899 -5.495 54.818 1.00 87.50 264 ALA A CA 1
ATOM 1975 C C . ALA A 1 264 ? -40.110 -6.951 55.190 1.00 87.50 264 ALA A C 1
ATOM 1977 O O . ALA A 1 264 ? -41.108 -7.573 54.827 1.00 87.50 264 ALA A O 1
ATOM 1978 N N . ARG A 1 265 ? -39.152 -7.484 55.944 1.00 84.81 265 ARG A N 1
ATOM 1979 C CA . ARG A 1 265 ? -39.289 -8.778 56.603 1.00 84.81 265 ARG A CA 1
ATOM 1980 C C . ARG A 1 265 ? -39.648 -8.519 58.059 1.00 84.81 265 ARG A C 1
ATOM 1982 O O . ARG A 1 265 ? -38.862 -7.893 58.768 1.00 84.81 265 ARG A O 1
ATOM 1989 N N . CYS A 1 266 ? -40.818 -8.974 58.494 1.00 78.38 266 CYS A N 1
ATOM 1990 C CA . CYS A 1 266 ? -41.195 -8.917 59.905 1.00 78.38 266 CYS A CA 1
ATOM 1991 C C . CYS A 1 266 ? -40.279 -9.813 60.743 1.00 78.38 266 CYS A C 1
ATOM 1993 O O . CYS A 1 266 ? -39.829 -10.853 60.257 1.00 78.38 266 CYS A O 1
ATOM 1995 N N . ALA A 1 267 ? -39.998 -9.409 61.983 1.00 82.62 267 ALA A N 1
ATOM 1996 C CA . ALA A 1 267 ? -39.154 -10.176 62.893 1.00 82.62 267 ALA A CA 1
ATOM 1997 C C . ALA A 1 267 ? -39.676 -11.611 63.109 1.00 82.62 267 ALA A C 1
ATOM 1999 O O . ALA A 1 267 ? -40.879 -11.847 63.215 1.00 82.62 267 ALA A O 1
ATOM 2000 N N . TRP A 1 268 ? -38.748 -12.571 63.193 1.00 80.19 268 TRP A N 1
ATOM 2001 C CA . TRP A 1 268 ? -39.052 -13.956 63.589 1.00 80.19 268 TRP A CA 1
ATOM 2002 C C . TRP A 1 268 ? -39.167 -14.087 65.118 1.00 80.19 268 TRP A C 1
ATOM 2004 O O . TRP A 1 268 ? -39.824 -14.984 65.638 1.00 80.19 268 TRP A O 1
ATOM 2014 N N . ALA A 1 269 ? -38.516 -13.192 65.865 1.00 82.75 269 ALA A N 1
ATOM 2015 C CA . ALA A 1 269 ? -38.532 -13.217 67.317 1.00 82.75 269 ALA A CA 1
ATOM 2016 C C . ALA A 1 269 ? -39.873 -12.708 67.859 1.00 82.75 269 ALA A C 1
ATOM 2018 O O . ALA A 1 269 ? -40.302 -11.591 67.559 1.00 82.75 269 ALA A O 1
ATOM 2019 N N . TYR A 1 270 ? -40.488 -13.501 68.740 1.00 78.62 270 TYR A N 1
ATOM 2020 C CA . TYR A 1 270 ? -41.677 -13.080 69.485 1.00 78.62 270 TYR A CA 1
ATOM 2021 C C . TYR A 1 270 ? -41.403 -11.811 70.305 1.00 78.62 270 TYR A C 1
ATOM 2023 O O . TYR A 1 270 ? -42.256 -10.932 70.410 1.00 78.62 270 TYR A O 1
ATOM 2031 N N . ALA A 1 271 ? -40.173 -11.687 70.814 1.00 84.00 271 ALA A N 1
ATOM 2032 C CA . ALA A 1 271 ? -39.702 -10.533 71.568 1.00 84.00 271 ALA A CA 1
ATOM 2033 C C . ALA A 1 271 ? -39.733 -9.213 70.788 1.00 84.00 271 ALA A C 1
ATOM 2035 O O . ALA A 1 271 ? -39.826 -8.180 71.438 1.00 84.00 271 ALA A O 1
ATOM 2036 N N . ASP A 1 272 ? -39.747 -9.250 69.452 1.00 87.88 272 ASP A N 1
ATOM 2037 C CA . ASP A 1 272 ? -39.728 -8.065 68.579 1.00 87.88 272 ASP A CA 1
ATOM 2038 C C . ASP A 1 272 ? -41.015 -7.918 67.746 1.00 87.88 272 ASP A C 1
ATOM 2040 O O . ASP A 1 272 ? -41.079 -7.154 66.777 1.00 87.88 272 ASP A O 1
ATOM 2044 N N . SER A 1 273 ? -42.053 -8.677 68.102 1.00 88.31 273 SER A N 1
ATOM 2045 C CA . SER A 1 273 ? -43.297 -8.754 67.345 1.00 88.31 273 SER A CA 1
ATOM 2046 C C . SER A 1 273 ? -44.498 -8.276 68.151 1.00 88.31 273 SER A C 1
ATOM 2048 O O . SER A 1 273 ? -44.561 -8.461 69.365 1.00 88.31 273 SER A O 1
ATOM 2050 N N . ALA A 1 274 ? -45.475 -7.701 67.458 1.00 91.25 274 ALA A N 1
ATOM 2051 C CA . ALA A 1 274 ? -46.778 -7.326 67.995 1.00 91.25 274 ALA A CA 1
ATOM 2052 C C . ALA A 1 274 ? -47.922 -8.084 67.309 1.00 91.25 274 ALA A C 1
ATOM 2054 O O . ALA A 1 274 ? -47.745 -8.763 66.293 1.00 91.25 274 ALA A O 1
ATOM 2055 N N . SER A 1 275 ? -49.121 -7.919 67.855 1.00 91.38 275 SER A N 1
ATOM 2056 C CA . SER A 1 275 ? -50.374 -8.289 67.204 1.00 91.38 275 SER A CA 1
ATOM 2057 C C . SER A 1 275 ? -51.334 -7.105 67.200 1.00 91.38 275 SER A C 1
ATOM 2059 O O . SER A 1 275 ? -51.288 -6.253 68.088 1.00 91.38 275 SER A O 1
ATOM 2061 N N . ILE A 1 276 ? -52.210 -7.044 66.203 1.00 92.81 276 ILE A N 1
ATOM 2062 C CA . ILE A 1 276 ? -53.345 -6.123 66.218 1.00 92.81 276 ILE A CA 1
ATOM 2063 C C . ILE A 1 276 ? -54.541 -6.909 66.759 1.00 92.81 276 ILE A C 1
ATOM 2065 O O . ILE A 1 276 ? -54.907 -7.923 66.157 1.00 92.81 276 ILE A O 1
ATOM 2069 N N . PRO A 1 277 ? -55.126 -6.511 67.901 1.00 92.88 277 PRO A N 1
ATOM 2070 C CA . PRO A 1 277 ? -56.235 -7.241 68.495 1.00 92.88 277 PRO A CA 1
ATOM 2071 C C . PRO A 1 277 ? -57.513 -7.092 67.659 1.00 92.88 277 PRO A C 1
ATOM 2073 O O . PRO A 1 277 ? -57.689 -6.118 66.925 1.00 92.88 277 PRO A O 1
ATOM 2076 N N . ASP A 1 278 ? -58.447 -8.029 67.830 1.00 94.00 278 ASP A N 1
ATOM 2077 C CA . ASP A 1 278 ? -59.755 -7.989 67.159 1.00 94.00 278 ASP A CA 1
ATOM 2078 C C . ASP A 1 278 ? -60.517 -6.682 67.441 1.00 94.00 278 ASP A C 1
ATOM 2080 O O . ASP A 1 278 ? -61.156 -6.130 66.552 1.00 94.00 278 ASP A O 1
ATOM 2084 N N . SER A 1 279 ? -60.351 -6.106 68.636 1.00 93.75 279 SER A N 1
ATOM 2085 C CA . SER A 1 279 ? -60.971 -4.832 69.021 1.00 93.75 279 SER A CA 1
ATOM 2086 C C . SER A 1 279 ? -60.594 -3.638 68.130 1.00 93.75 279 SER A C 1
ATOM 2088 O O . SER A 1 279 ? -61.295 -2.633 68.159 1.00 93.75 279 SER A O 1
ATOM 2090 N N . GLU A 1 280 ? -59.506 -3.724 67.360 1.00 94.31 280 GLU A N 1
ATOM 2091 C CA . GLU A 1 280 ? -59.052 -2.667 66.444 1.00 94.31 280 GLU A CA 1
ATOM 2092 C C . GLU A 1 280 ? -59.545 -2.856 65.003 1.00 94.31 280 GLU A C 1
ATOM 2094 O O . GLU A 1 280 ? -59.632 -1.883 64.256 1.00 94.31 280 GLU A O 1
ATOM 2099 N N . THR A 1 281 ? -59.829 -4.095 64.583 1.00 90.94 281 THR A N 1
ATOM 2100 C CA . THR A 1 281 ? -60.084 -4.419 63.162 1.00 90.94 281 THR A CA 1
ATOM 2101 C C . THR A 1 281 ? -61.407 -5.129 62.902 1.00 90.94 281 THR A C 1
ATOM 2103 O O . THR A 1 281 ? -61.912 -5.048 61.785 1.00 90.94 281 THR A O 1
ATOM 2106 N N . GLY A 1 282 ? -61.974 -5.810 63.903 1.00 92.06 282 GLY A N 1
ATOM 2107 C CA . GLY A 1 282 ? -63.176 -6.641 63.783 1.00 92.06 282 GLY A CA 1
ATOM 2108 C C . GLY A 1 282 ? -62.998 -7.897 62.921 1.00 92.06 282 GLY A C 1
ATOM 2109 O O . GLY A 1 282 ? -63.990 -8.492 62.501 1.00 92.06 282 GLY A O 1
ATOM 2110 N N . CYS A 1 283 ? -61.754 -8.272 62.610 1.00 89.75 283 CYS A N 1
ATOM 2111 C CA . CYS A 1 283 ? -61.402 -9.363 61.697 1.00 89.75 283 CYS A CA 1
ATOM 2112 C C . CYS A 1 283 ? -60.617 -10.496 62.388 1.00 89.75 283 CYS A C 1
ATOM 2114 O O . CYS A 1 283 ? -59.988 -11.313 61.714 1.00 89.75 283 CYS A O 1
ATOM 2116 N N . GLY A 1 284 ? -60.626 -10.551 63.719 1.00 90.88 284 GLY A N 1
ATOM 2117 C CA . GLY A 1 284 ? -59.766 -11.407 64.529 1.00 90.88 284 GLY A CA 1
ATOM 2118 C C . GLY A 1 284 ? -58.415 -10.766 64.861 1.00 90.88 284 GLY A C 1
ATOM 2119 O O . GLY A 1 284 ? -58.123 -9.625 64.505 1.00 90.88 284 GLY A O 1
ATOM 2120 N N . ILE A 1 285 ? -57.572 -11.511 65.581 1.00 89.88 285 ILE A N 1
ATOM 2121 C CA . ILE A 1 285 ? -56.210 -11.076 65.916 1.00 89.88 285 ILE A CA 1
ATOM 2122 C C . ILE A 1 285 ? -55.332 -11.185 64.665 1.00 89.88 285 ILE A C 1
ATOM 2124 O O . ILE A 1 285 ? -55.196 -12.270 64.100 1.00 89.88 285 ILE A O 1
ATOM 2128 N N . ILE A 1 286 ? -54.693 -10.083 64.269 1.00 90.06 286 ILE A N 1
ATOM 2129 C CA . ILE A 1 286 ? -53.747 -10.047 63.148 1.00 90.06 286 ILE A CA 1
ATOM 2130 C C . ILE A 1 286 ? -52.320 -10.112 63.708 1.00 90.06 286 ILE A C 1
ATOM 2132 O O . ILE A 1 286 ? -51.845 -9.128 64.284 1.00 90.06 286 ILE A O 1
ATOM 2136 N N . PRO A 1 287 ? -51.603 -11.239 63.564 1.00 86.94 287 PRO A N 1
ATOM 2137 C CA . PRO A 1 287 ? -50.201 -11.309 63.951 1.00 86.94 287 PRO A CA 1
ATOM 2138 C C . PRO A 1 287 ? -49.346 -10.479 62.985 1.00 86.94 287 PRO A C 1
ATOM 2140 O O . PRO A 1 287 ? -49.488 -10.587 61.769 1.00 86.94 287 PRO A O 1
ATOM 2143 N N . LEU A 1 288 ? -48.433 -9.663 63.520 1.00 86.19 288 LEU A N 1
ATOM 2144 C CA . LEU A 1 288 ? -47.489 -8.867 62.721 1.00 86.19 288 LEU A CA 1
ATOM 2145 C C . LEU A 1 288 ? -46.101 -9.523 62.612 1.00 86.19 288 LEU A C 1
ATOM 2147 O O . LEU A 1 288 ? -45.155 -8.899 62.129 1.00 86.19 288 LEU A O 1
ATOM 2151 N N . ALA A 1 289 ? -45.993 -10.777 63.055 1.00 73.62 289 ALA A N 1
ATOM 2152 C CA . ALA A 1 289 ? -44.834 -11.653 62.910 1.00 73.62 289 ALA A CA 1
ATOM 2153 C C . ALA A 1 289 ? -45.047 -12.668 61.780 1.00 73.62 289 ALA A C 1
ATOM 2155 O O . ALA A 1 289 ? -46.184 -12.981 61.422 1.00 73.62 289 ALA A O 1
ATOM 2156 N N . GLY A 1 290 ? -43.953 -13.269 61.304 1.00 63.56 290 GLY A N 1
ATOM 2157 C CA . GLY A 1 290 ? -44.015 -14.566 60.627 1.00 63.56 290 GLY A CA 1
ATOM 2158 C C . GLY A 1 290 ? -44.408 -15.640 61.640 1.00 63.56 290 GLY A C 1
ATOM 2159 O O . GLY A 1 290 ? -43.539 -16.263 62.240 1.00 63.56 290 GLY A O 1
ATOM 2160 N N . ALA A 1 291 ? -45.708 -15.779 61.894 1.00 39.16 291 ALA A N 1
ATOM 2161 C CA . ALA A 1 291 ? -46.249 -16.779 62.799 1.00 39.16 291 ALA A CA 1
ATOM 2162 C C . ALA A 1 291 ? -45.884 -18.185 62.299 1.00 39.16 291 ALA A C 1
ATOM 2164 O O . ALA A 1 291 ? -46.147 -18.525 61.143 1.00 39.16 291 ALA A O 1
ATOM 2165 N N . VAL A 1 292 ? -45.294 -18.985 63.182 1.00 40.75 292 VAL A N 1
ATOM 2166 C CA . VAL A 1 292 ? -45.478 -20.438 63.163 1.00 40.75 292 VAL A CA 1
ATOM 2167 C C . VAL A 1 292 ? -46.440 -20.761 64.290 1.00 40.75 292 VAL A C 1
ATOM 2169 O O . VAL A 1 292 ? -46.230 -20.192 65.387 1.00 40.75 292 VAL A O 1
#

Sequence (292 aa):
MPGGWTDRGRYAYGMFWQYQNNERAIHSIMMSNKGDDLRSVFYVDGAAFPVFAFIEDGLSISAPGADLVVNDTTYKFGAINPATECIAADVILDFKSGRGFYESHSLIVNDNLSCKKLFATDEIVARGGNQIRMIGGEYGALWRNDGAKTYLLLTNQGDVYGGWNALRPLAVDNATGELVVGTKLSASLNGNALTATKLQTARTINGVSFDGTANISLSPADIGCPASPTGWLGTGSNGASITTAQLVTILQNNGAFNTKAWVARCAWAYADSASIPDSETGCGIIPLAGAV

Radius of gyration: 50.54 Å; chains: 1; bounding box: 104×51×130 Å

InterPro domains:
  IPR048390 Long-tail fiber proximal subunit, trimerization domain [PF21446] (118-171)
  IPR051934 Bacteriophage Tail Fiber Structural Protein [PTHR35191] (30-246)